Protein AF-A0A1J3IS06-F1 (afdb_monomer)

Structure (mmCIF, N/CA/C/O backbone):
data_AF-A0A1J3IS06-F1
#
_entry.id   AF-A0A1J3IS06-F1
#
loop_
_atom_site.group_PDB
_atom_site.id
_atom_site.type_symbol
_atom_site.label_atom_id
_atom_site.label_alt_id
_atom_site.label_comp_id
_atom_site.label_asym_id
_atom_site.label_entity_id
_atom_site.label_seq_id
_atom_site.pdbx_PDB_ins_code
_atom_site.Cartn_x
_atom_site.Cartn_y
_atom_site.Cartn_z
_atom_site.occupancy
_atom_site.B_iso_or_equiv
_atom_site.auth_seq_id
_atom_site.auth_comp_id
_atom_site.auth_asym_id
_atom_site.auth_atom_id
_atom_site.pdbx_PDB_model_num
ATOM 1 N N . LEU A 1 1 ? -66.188 -22.203 28.669 1.00 54.34 1 LEU A N 1
ATOM 2 C CA . LEU A 1 1 ? -64.804 -22.739 28.607 1.00 54.34 1 LEU A CA 1
ATOM 3 C C . LEU A 1 1 ? -63.721 -21.657 28.740 1.00 54.34 1 LEU A C 1
ATOM 5 O O . LEU A 1 1 ? -62.819 -21.848 29.543 1.00 54.34 1 LEU A O 1
ATOM 9 N N . TRP A 1 2 ? -63.830 -20.505 28.060 1.00 51.16 2 TRP A N 1
ATOM 10 C CA . TRP A 1 2 ? -62.836 -19.410 28.128 1.00 51.16 2 TRP A CA 1
ATOM 11 C C . TRP A 1 2 ? -62.663 -18.784 29.531 1.00 51.16 2 TRP A C 1
ATOM 13 O O . TRP A 1 2 ? -61.548 -18.600 30.007 1.00 51.16 2 TRP A O 1
ATOM 23 N N . HIS A 1 3 ? -63.763 -18.524 30.245 1.00 54.03 3 HIS A N 1
ATOM 24 C CA . HIS A 1 3 ? -63.716 -17.822 31.536 1.00 54.03 3 HIS A CA 1
ATOM 25 C C . HIS A 1 3 ? -63.331 -18.693 32.745 1.00 54.03 3 HIS A C 1
ATOM 27 O O . HIS A 1 3 ? -62.779 -18.173 33.706 1.00 54.03 3 HIS A O 1
ATOM 33 N N . GLN A 1 4 ? -63.598 -20.003 32.706 1.00 59.06 4 GLN A N 1
ATOM 34 C CA . GLN A 1 4 ? -63.402 -20.899 33.859 1.00 59.06 4 GLN A CA 1
ATOM 35 C C . GLN A 1 4 ? -62.020 -21.563 33.910 1.00 59.06 4 GLN A C 1
ATOM 37 O O . GLN A 1 4 ? -61.558 -21.876 34.999 1.00 59.06 4 GLN A O 1
ATOM 42 N N . HIS A 1 5 ? -61.345 -21.758 32.768 1.00 55.00 5 HIS A N 1
ATOM 43 C CA . HIS A 1 5 ? -60.064 -22.485 32.723 1.00 55.00 5 HIS A CA 1
ATOM 44 C C . HIS A 1 5 ? -58.857 -21.647 32.269 1.00 55.00 5 HIS A C 1
ATOM 46 O O . HIS A 1 5 ? -57.736 -21.927 32.689 1.00 55.00 5 HIS A O 1
ATOM 52 N N . LEU A 1 6 ? -59.046 -20.613 31.440 1.00 57.09 6 LEU A N 1
ATOM 53 C CA . LEU A 1 6 ? -57.939 -19.794 30.914 1.00 57.09 6 LEU A CA 1
ATOM 54 C C . LEU A 1 6 ? -57.624 -18.574 31.796 1.00 57.09 6 LEU A C 1
ATOM 56 O O . LEU A 1 6 ? -56.457 -18.279 32.045 1.00 57.09 6 LEU A O 1
ATOM 60 N N . SER A 1 7 ? -58.647 -17.900 32.327 1.00 63.62 7 SER A N 1
ATOM 61 C CA . SER A 1 7 ? -58.489 -16.692 33.158 1.00 63.62 7 SER A CA 1
ATOM 62 C C . SER A 1 7 ? -57.718 -16.904 34.482 1.00 63.62 7 SER A C 1
ATOM 64 O O . SER A 1 7 ? -56.801 -16.122 34.754 1.00 63.62 7 SER A O 1
ATOM 66 N N . PRO A 1 8 ? -5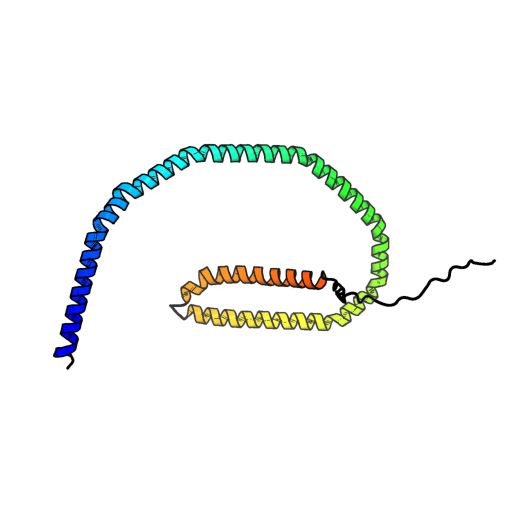7.978 -17.958 35.284 1.00 66.44 8 PRO A N 1
ATOM 67 C CA . PRO A 1 8 ? -57.296 -18.149 36.573 1.00 66.44 8 PRO A CA 1
ATOM 68 C C . PRO A 1 8 ? -55.817 -18.513 36.399 1.00 66.44 8 PRO A C 1
ATOM 70 O O . PRO A 1 8 ? -54.942 -18.090 37.158 1.00 66.44 8 PRO A O 1
ATOM 73 N N . THR A 1 9 ? -55.528 -19.290 35.359 1.00 67.94 9 THR A N 1
ATOM 74 C CA . THR A 1 9 ? -54.192 -19.790 35.029 1.00 67.94 9 THR A CA 1
ATOM 75 C C . THR A 1 9 ? -53.298 -18.650 34.530 1.00 67.94 9 THR A C 1
ATOM 77 O O . THR A 1 9 ? -52.139 -18.538 34.928 1.00 67.94 9 THR A O 1
ATOM 80 N N . LEU A 1 10 ? -53.852 -17.723 33.743 1.00 73.31 10 LEU A N 1
ATOM 81 C CA . LEU A 1 10 ? -53.147 -16.504 33.343 1.00 73.31 10 LEU A CA 1
ATOM 82 C C . LEU A 1 10 ? -52.880 -15.580 34.537 1.00 73.31 10 LEU A C 1
ATOM 84 O O . LEU A 1 10 ? -51.747 -15.147 34.717 1.00 73.31 10 LEU A O 1
ATOM 88 N N . HIS A 1 11 ? -53.864 -15.341 35.407 1.00 75.50 11 HIS A N 1
ATOM 89 C CA . HIS A 1 11 ? -53.669 -14.468 36.571 1.00 75.50 11 HIS A CA 1
ATOM 90 C C . HIS A 1 11 ? -52.614 -15.017 37.549 1.00 75.50 11 HIS A C 1
ATOM 92 O O . HIS A 1 11 ? -51.751 -14.283 38.028 1.00 75.50 11 HIS A O 1
ATOM 98 N N . THR A 1 12 ? -52.627 -16.327 37.806 1.00 79.12 12 THR A N 1
ATOM 99 C CA . THR A 1 12 ? -51.645 -16.977 38.693 1.00 79.12 12 THR A CA 1
ATOM 100 C C . THR A 1 12 ? -50.230 -16.984 38.113 1.00 79.12 12 THR A C 1
ATOM 102 O O . THR A 1 12 ? -49.264 -16.811 38.861 1.00 79.12 12 THR A O 1
ATOM 105 N N . THR A 1 13 ? -50.074 -17.143 36.794 1.00 80.56 13 THR A N 1
ATOM 106 C CA . THR A 1 13 ? -48.760 -17.007 36.138 1.00 80.56 13 THR A CA 1
ATOM 107 C C . THR A 1 13 ? -48.254 -15.566 36.170 1.00 80.56 13 THR A C 1
ATOM 109 O O . THR A 1 13 ? -47.096 -15.356 36.533 1.00 80.56 13 THR A O 1
ATOM 112 N N . LEU A 1 14 ? -49.115 -14.576 35.906 1.00 83.19 14 LEU A N 1
ATOM 113 C CA . LEU A 1 14 ? -48.759 -13.155 35.976 1.00 83.19 14 LEU A CA 1
ATOM 114 C C . LEU A 1 14 ? -48.314 -12.751 37.388 1.00 83.19 14 LEU A C 1
ATOM 116 O O . LEU A 1 14 ? -47.284 -12.101 37.555 1.00 83.19 14 LEU A O 1
ATOM 120 N N . GLN A 1 15 ? -49.044 -13.200 38.413 1.00 86.62 15 GLN A N 1
ATOM 121 C CA . GLN A 1 15 ? -48.717 -12.926 39.811 1.00 86.62 15 GLN A CA 1
ATOM 122 C C . GLN A 1 15 ? -47.372 -13.551 40.217 1.00 86.62 15 GLN A C 1
ATOM 124 O O . GLN A 1 15 ? -46.561 -12.895 40.869 1.00 86.62 15 GLN A O 1
ATOM 129 N N . LYS A 1 16 ? -47.087 -14.786 39.779 1.00 85.44 16 LYS A N 1
ATOM 130 C CA . LYS A 1 16 ? -45.787 -15.441 40.016 1.00 85.44 16 LYS A CA 1
ATOM 131 C C . LYS A 1 16 ? -44.635 -14.735 39.305 1.00 85.44 16 LYS A C 1
ATOM 133 O O . LYS A 1 16 ? -43.552 -14.621 39.875 1.00 85.44 16 LYS A O 1
ATOM 138 N N . VAL A 1 17 ? -44.850 -14.273 38.074 1.00 88.00 17 VAL A N 1
ATOM 139 C CA . VAL A 1 17 ? -43.849 -13.497 37.328 1.00 88.00 17 VAL A CA 1
ATOM 140 C C . VAL A 1 17 ? -43.573 -12.175 38.043 1.00 88.00 17 VAL A C 1
ATOM 142 O O . VAL A 1 17 ? -42.410 -11.864 38.284 1.00 88.00 17 VAL A O 1
ATOM 145 N N . SER A 1 18 ? -44.613 -11.459 38.476 1.00 84.62 18 SER A N 1
ATOM 146 C CA . SER A 1 18 ? -44.470 -10.211 39.237 1.00 84.62 18 SER A CA 1
ATOM 147 C C . SER A 1 18 ? -43.682 -10.415 40.533 1.00 84.62 18 SER A C 1
ATOM 149 O O . SER A 1 18 ? -42.743 -9.672 40.800 1.00 84.62 18 SER A O 1
ATOM 151 N N . GLN A 1 19 ? -43.991 -11.464 41.302 1.00 87.56 19 GLN A N 1
ATOM 152 C CA . GLN A 1 19 ? -43.258 -11.788 42.532 1.00 87.56 19 GLN A CA 1
ATOM 153 C C . GLN A 1 19 ? -41.783 -12.120 42.273 1.00 87.56 19 GLN A C 1
ATOM 155 O O . GLN A 1 19 ? -40.913 -11.727 43.051 1.00 87.56 19 GLN A O 1
ATOM 160 N N . LYS A 1 20 ? -41.477 -12.826 41.176 1.00 84.56 20 LYS A N 1
ATOM 161 C CA . LYS A 1 20 ? -40.088 -13.120 40.801 1.00 84.56 20 LYS A CA 1
ATOM 162 C C . LYS A 1 20 ? -39.328 -11.871 40.365 1.00 84.56 20 LYS A C 1
ATOM 164 O O . LYS A 1 20 ? -38.168 -11.731 40.736 1.00 84.56 20 LYS A O 1
ATOM 169 N N . ILE A 1 21 ? -39.962 -10.970 39.615 1.00 82.44 21 ILE A N 1
ATOM 170 C CA . ILE A 1 21 ? -39.359 -9.688 39.221 1.00 82.44 21 ILE A CA 1
ATOM 171 C C . ILE A 1 21 ? -39.051 -8.851 40.469 1.00 82.44 21 ILE A C 1
ATOM 173 O O . ILE A 1 21 ? -37.945 -8.335 40.598 1.00 82.44 21 ILE A O 1
ATOM 177 N N . GLU A 1 22 ? -39.975 -8.794 41.428 1.00 86.88 22 GLU A N 1
ATOM 178 C CA . GLU A 1 22 ? -39.800 -8.044 42.675 1.00 86.88 22 GLU A CA 1
ATOM 179 C C . GLU A 1 22 ? -38.685 -8.637 43.562 1.00 86.88 22 GLU A C 1
ATOM 181 O O . GLU A 1 22 ? -37.859 -7.904 44.108 1.00 86.88 22 GLU A O 1
ATOM 186 N N . GLN A 1 23 ? -38.583 -9.972 43.637 1.00 85.50 23 GLN A N 1
ATOM 187 C CA . GLN A 1 23 ? -37.460 -10.658 44.292 1.00 85.50 23 GLN A CA 1
ATOM 188 C C . GLN A 1 23 ? -36.119 -10.345 43.627 1.00 85.50 23 GLN A C 1
ATOM 190 O O . GLN A 1 23 ? -35.149 -10.052 44.326 1.00 85.50 23 GLN A O 1
ATOM 195 N N . VAL A 1 24 ? -36.058 -10.396 42.294 1.00 88.19 24 VAL A N 1
ATOM 196 C CA . VAL A 1 24 ? -34.839 -10.084 41.537 1.00 88.19 24 VAL A CA 1
ATOM 197 C C . VAL A 1 24 ? -34.437 -8.629 41.758 1.00 88.19 24 VAL A C 1
ATOM 199 O O . VAL A 1 24 ? -33.267 -8.368 42.015 1.00 88.19 24 VAL A O 1
ATOM 202 N N . GLN A 1 25 ? -35.394 -7.702 41.759 1.00 82.06 25 GLN A N 1
ATOM 203 C CA . GLN A 1 25 ? -35.148 -6.280 41.991 1.00 82.06 25 GLN A CA 1
ATOM 204 C C . GLN A 1 25 ? -34.654 -5.997 43.418 1.00 82.06 25 GLN A C 1
ATOM 206 O O . GLN A 1 25 ? -33.714 -5.222 43.609 1.00 82.06 25 GLN A O 1
ATOM 211 N N . LYS A 1 26 ? -35.227 -6.668 44.426 1.00 87.69 26 LYS A N 1
ATOM 212 C CA . LYS A 1 26 ? -34.784 -6.563 45.826 1.00 87.69 26 LYS A CA 1
ATOM 213 C C . LYS A 1 26 ? -33.397 -7.174 46.042 1.00 87.69 26 LYS A C 1
ATOM 215 O O . LYS A 1 26 ? -32.626 -6.655 46.844 1.00 87.69 26 LYS A O 1
ATOM 220 N N . TRP A 1 27 ? -33.066 -8.243 45.316 1.00 85.25 27 TRP A N 1
ATOM 221 C CA . TRP A 1 27 ? -31.736 -8.854 45.340 1.00 85.25 27 TRP A CA 1
ATOM 222 C C . TRP A 1 27 ? -30.696 -8.004 44.594 1.00 85.25 27 TRP A C 1
ATOM 224 O O . TRP A 1 27 ? -29.575 -7.854 45.070 1.00 85.25 27 TRP A O 1
ATOM 234 N N . SER A 1 28 ? -31.058 -7.389 43.463 1.00 86.62 28 SER A N 1
ATOM 235 C CA . SER A 1 28 ? -30.134 -6.586 42.653 1.00 86.62 28 SER A CA 1
ATOM 236 C C . SER A 1 28 ? -29.899 -5.176 43.194 1.00 86.62 28 SER A C 1
ATOM 238 O O . SER A 1 28 ? -28.838 -4.615 42.938 1.00 86.62 28 SER A O 1
ATOM 240 N N . GLY A 1 29 ? -30.855 -4.591 43.923 1.00 89.19 29 GLY A N 1
ATOM 241 C CA . GLY A 1 29 ? -30.770 -3.221 44.453 1.00 89.19 29 GLY A CA 1
ATOM 242 C C . GLY A 1 29 ? -29.460 -2.917 45.200 1.00 89.19 29 GLY A C 1
ATOM 243 O O . GLY A 1 29 ? -28.734 -2.021 44.772 1.00 89.19 29 GLY A O 1
ATOM 244 N N . PRO A 1 30 ? -29.083 -3.704 46.228 1.00 89.00 30 PRO A N 1
ATOM 245 C CA . PRO A 1 30 ? -27.836 -3.504 46.972 1.00 89.00 30 PRO A CA 1
ATOM 246 C C . PRO A 1 30 ? -26.584 -3.654 46.100 1.00 89.00 30 PRO A C 1
ATOM 248 O O . PRO A 1 30 ? -25.588 -2.955 46.295 1.00 89.00 30 PRO A O 1
ATOM 251 N N . HIS A 1 31 ? -26.624 -4.555 45.114 1.00 83.62 31 HIS A N 1
ATOM 252 C CA . HIS A 1 31 ? -25.516 -4.765 44.186 1.00 83.62 31 HIS A CA 1
ATOM 253 C C . HIS A 1 31 ? -25.356 -3.591 43.223 1.00 83.62 31 HIS A C 1
ATOM 255 O O . HIS A 1 31 ? -24.231 -3.141 43.029 1.00 83.62 31 HIS A O 1
ATOM 261 N N . ILE A 1 32 ? -26.454 -3.055 42.684 1.00 86.38 32 ILE A N 1
ATOM 262 C CA . ILE A 1 32 ? -26.462 -1.869 41.816 1.00 86.38 32 ILE A CA 1
ATOM 263 C C . ILE A 1 32 ? -26.002 -0.634 42.596 1.00 86.38 32 ILE A C 1
ATOM 265 O O . ILE A 1 32 ? -25.185 0.138 42.097 1.00 86.38 32 ILE A O 1
ATOM 269 N N . GLU A 1 33 ? -26.467 -0.467 43.834 1.00 89.38 33 GLU A N 1
ATOM 270 C CA . GLU A 1 33 ? -26.060 0.641 44.698 1.00 89.38 33 GLU A CA 1
ATOM 271 C C . GLU A 1 33 ? -24.569 0.563 45.046 1.00 89.38 33 GLU A C 1
ATOM 273 O O . GLU A 1 33 ? -23.861 1.564 44.945 1.00 89.38 33 GLU A O 1
ATOM 278 N N . THR A 1 34 ? -24.047 -0.630 45.348 1.00 87.12 34 THR A N 1
ATOM 279 C CA . THR A 1 34 ? -22.607 -0.844 45.588 1.00 87.12 34 THR A CA 1
ATOM 280 C C . THR A 1 34 ? -21.781 -0.600 44.321 1.00 87.12 34 THR A C 1
ATOM 282 O O . THR A 1 34 ? -20.688 -0.032 44.387 1.00 87.12 34 THR A O 1
ATOM 285 N N . LEU A 1 35 ? -22.292 -1.004 43.154 1.00 87.25 35 LEU A N 1
ATOM 286 C CA . LEU A 1 35 ? -21.649 -0.758 41.862 1.00 87.25 35 LEU A CA 1
ATOM 287 C C . LEU A 1 35 ? -21.529 0.749 41.610 1.00 87.25 35 LEU A C 1
ATOM 289 O O . LEU A 1 35 ? -20.426 1.244 41.380 1.00 87.25 35 LEU A O 1
ATOM 293 N N . ASN A 1 36 ? -22.639 1.477 41.749 1.00 85.12 36 ASN A N 1
ATOM 294 C CA . ASN A 1 36 ? -22.709 2.911 41.483 1.00 85.12 36 ASN A CA 1
ATOM 295 C C . ASN A 1 36 ? -21.945 3.761 42.503 1.00 85.12 36 ASN A C 1
ATOM 297 O O . ASN A 1 36 ? -21.290 4.725 42.116 1.00 85.12 36 ASN A O 1
ATOM 301 N N . SER A 1 37 ? -22.015 3.420 43.790 1.00 90.44 37 SER A N 1
ATOM 302 C CA . SER A 1 37 ? -21.429 4.237 44.862 1.00 90.44 37 SER A CA 1
ATOM 303 C C . SER A 1 37 ? -19.957 3.937 45.141 1.00 90.44 37 SER A C 1
ATOM 305 O O . SER A 1 37 ? -19.229 4.837 45.551 1.00 90.44 37 SER A O 1
ATOM 307 N N . LYS A 1 38 ? -19.496 2.694 44.932 1.00 88.75 38 LYS A N 1
ATOM 308 C CA . LYS A 1 38 ? -18.155 2.261 45.360 1.00 88.75 38 LYS A CA 1
ATOM 309 C C . LYS A 1 38 ? -17.262 1.846 44.199 1.00 88.75 38 LYS A C 1
ATOM 311 O O . LYS A 1 38 ? -16.135 2.324 44.094 1.00 88.75 38 LYS A O 1
ATOM 316 N N . TRP A 1 39 ? -17.755 0.984 43.311 1.00 84.44 39 TRP A N 1
ATOM 317 C CA . TRP A 1 39 ? -16.927 0.434 42.234 1.00 84.44 39 TRP A CA 1
ATOM 318 C C . TRP A 1 39 ? -16.718 1.418 41.085 1.00 84.44 39 TRP A C 1
ATOM 3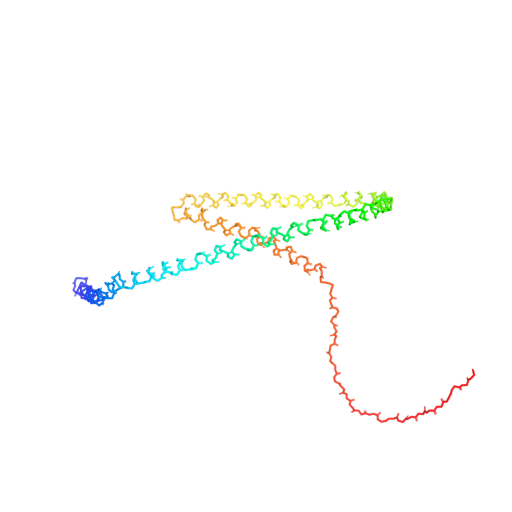20 O O . TRP A 1 39 ? -15.575 1.625 40.684 1.00 84.44 39 TRP A O 1
ATOM 330 N N . ILE A 1 40 ? -17.777 2.067 40.588 1.00 86.50 40 ILE A N 1
ATOM 331 C CA . ILE A 1 40 ? -17.666 3.045 39.492 1.00 86.50 40 ILE A CA 1
ATOM 332 C C . ILE A 1 40 ? -16.715 4.198 39.861 1.00 86.50 40 ILE A C 1
ATOM 334 O O . ILE A 1 40 ? -15.815 4.484 39.066 1.00 86.50 40 ILE A O 1
ATOM 338 N N . PRO A 1 41 ? -16.823 4.832 41.048 1.00 92.31 41 PRO A N 1
ATOM 339 C CA . PRO A 1 41 ? -15.903 5.900 41.430 1.00 92.31 41 PRO A CA 1
ATOM 340 C C . PRO A 1 41 ? -14.468 5.406 41.614 1.00 92.31 41 PRO A C 1
ATOM 342 O O . PRO A 1 41 ? -13.545 6.074 41.163 1.00 92.31 41 PRO A O 1
ATOM 345 N N . SER A 1 42 ? -14.268 4.221 42.202 1.00 89.94 42 SER A N 1
ATOM 346 C CA . SER A 1 42 ? -12.928 3.653 42.404 1.00 89.94 42 SER A CA 1
ATOM 347 C C . SER A 1 42 ? -12.227 3.318 41.084 1.00 89.94 42 SER A C 1
ATOM 349 O O . SER A 1 42 ? -11.048 3.624 40.925 1.00 89.94 42 SER A O 1
ATOM 351 N N . ILE A 1 43 ? -12.950 2.749 40.114 1.00 89.44 43 ILE A N 1
ATOM 352 C CA . ILE A 1 43 ? -12.411 2.482 38.773 1.00 89.44 43 ILE A CA 1
ATOM 353 C C . ILE A 1 43 ? -12.077 3.799 38.071 1.00 89.44 43 ILE A C 1
ATOM 355 O O . ILE A 1 43 ? -11.016 3.910 37.461 1.00 89.44 43 ILE A O 1
ATOM 359 N N . LYS A 1 44 ? -12.952 4.807 38.178 1.00 91.19 44 LYS A N 1
ATOM 360 C CA . LYS A 1 44 ? -12.710 6.134 37.601 1.00 91.19 44 LYS A CA 1
ATOM 361 C C . LYS A 1 44 ? -11.444 6.769 38.180 1.00 91.19 44 LYS A C 1
ATOM 363 O O . LYS A 1 44 ? -10.624 7.263 37.414 1.00 91.19 44 LYS A O 1
ATOM 368 N N . ASP A 1 45 ? -11.278 6.723 39.496 1.00 92.88 45 ASP A N 1
ATOM 369 C CA . ASP A 1 45 ? -10.124 7.297 40.189 1.00 92.88 45 ASP A CA 1
ATOM 370 C C . ASP A 1 45 ? -8.815 6.570 39.836 1.00 92.88 45 ASP A C 1
ATOM 372 O O . ASP A 1 45 ? -7.807 7.200 39.506 1.00 92.88 45 ASP A O 1
ATOM 376 N N . ALA A 1 46 ? -8.849 5.234 39.771 1.00 90.19 46 ALA A N 1
ATOM 377 C CA . ALA A 1 46 ? -7.721 4.430 39.303 1.00 90.19 46 ALA A CA 1
ATOM 378 C C . ALA A 1 46 ? -7.354 4.742 37.841 1.00 90.19 46 ALA A C 1
ATOM 380 O O . ALA A 1 46 ? -6.173 4.871 37.517 1.00 90.19 46 ALA A O 1
ATOM 381 N N . CYS A 1 47 ? -8.349 4.911 36.963 1.00 84.25 47 CYS A N 1
ATOM 382 C CA . CYS A 1 47 ? -8.126 5.308 35.572 1.00 84.25 47 CYS A CA 1
ATOM 383 C C . CYS A 1 47 ? -7.488 6.696 35.474 1.00 84.25 47 CYS A C 1
ATOM 385 O O . CYS A 1 47 ? -6.495 6.845 34.771 1.00 84.25 47 CYS A O 1
ATOM 387 N N . VAL A 1 48 ? -8.012 7.692 36.195 1.00 93.75 48 VAL A N 1
ATOM 388 C CA . VAL A 1 48 ? -7.458 9.058 36.202 1.00 93.75 48 VAL A CA 1
ATOM 389 C C . VAL A 1 48 ? -6.022 9.059 36.727 1.00 93.75 48 VAL A C 1
ATOM 391 O O . VAL A 1 48 ? -5.147 9.670 36.117 1.00 93.75 48 VAL A O 1
ATOM 394 N N . THR A 1 49 ? -5.751 8.320 37.803 1.00 91.81 49 THR A N 1
ATOM 395 C CA . THR A 1 49 ? -4.402 8.191 38.374 1.00 91.81 49 THR A CA 1
ATOM 396 C C . THR A 1 49 ? -3.428 7.555 37.380 1.00 91.81 49 THR A C 1
ATOM 398 O O . THR A 1 49 ? -2.303 8.033 37.214 1.00 91.81 49 THR A O 1
ATOM 401 N N . LEU A 1 50 ? -3.860 6.501 36.677 1.00 90.50 50 LEU A N 1
ATOM 402 C CA . LEU A 1 50 ? -3.067 5.881 35.617 1.00 90.50 50 LEU A CA 1
ATOM 403 C C . LEU A 1 50 ? -2.801 6.862 34.476 1.00 90.50 50 LEU A C 1
ATOM 40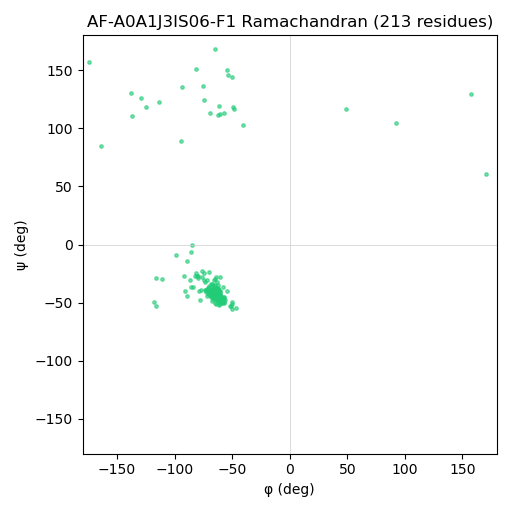5 O O . LEU A 1 50 ? -1.654 6.970 34.047 1.00 90.50 50 LEU A O 1
ATOM 409 N N . THR A 1 51 ? -3.813 7.605 34.022 1.00 88.12 51 THR A N 1
ATOM 410 C CA . THR A 1 51 ? -3.650 8.627 32.981 1.00 88.12 51 THR A CA 1
ATOM 411 C C . THR A 1 51 ? -2.610 9.667 33.391 1.00 88.12 51 THR A C 1
ATOM 413 O O . THR A 1 51 ? -1.653 9.858 32.650 1.00 88.12 51 THR A O 1
ATOM 416 N N . ILE A 1 52 ? -2.699 10.239 34.597 1.00 93.31 52 ILE A N 1
ATOM 417 C CA . ILE A 1 52 ? -1.740 11.244 35.097 1.00 93.31 52 ILE A CA 1
ATOM 418 C C . ILE A 1 52 ? -0.299 10.705 35.123 1.00 93.31 52 ILE A C 1
ATOM 420 O O . ILE A 1 52 ? 0.648 11.439 34.847 1.00 93.31 52 ILE A O 1
ATOM 424 N N . TYR A 1 53 ? -0.111 9.424 35.444 1.00 89.12 53 TYR A N 1
ATOM 425 C CA . TYR A 1 53 ? 1.218 8.812 35.497 1.00 89.12 53 TYR A CA 1
ATOM 426 C C . TYR A 1 53 ? 1.779 8.438 34.115 1.00 89.12 53 TYR A C 1
ATOM 428 O O . TYR A 1 53 ? 2.982 8.573 33.866 1.00 89.12 53 TYR A O 1
ATOM 436 N N . LEU A 1 54 ? 0.930 7.917 33.227 1.00 91.75 54 LEU A N 1
ATOM 437 C CA . LEU A 1 54 ? 1.331 7.403 31.915 1.00 91.75 54 LEU A CA 1
ATOM 438 C C . LEU A 1 54 ? 1.436 8.502 30.860 1.00 91.75 54 LEU A C 1
ATOM 440 O O . LEU A 1 54 ? 2.344 8.442 30.032 1.00 91.75 54 LEU A O 1
ATOM 444 N N . GLU A 1 55 ? 0.556 9.498 30.895 1.00 91.81 55 GLU A N 1
ATOM 445 C CA . GLU A 1 55 ? 0.508 10.595 29.927 1.00 91.81 55 GLU A CA 1
ATOM 446 C C . GLU A 1 55 ? 1.862 11.296 29.725 1.00 91.81 55 GLU A C 1
ATOM 448 O O . GLU A 1 55 ? 2.341 11.299 28.587 1.00 91.81 55 GLU A O 1
ATOM 453 N N . PRO A 1 56 ? 2.570 11.772 30.770 1.00 92.56 56 PRO A N 1
ATOM 454 C CA . PRO A 1 56 ? 3.859 12.434 30.577 1.00 92.56 56 PRO A CA 1
ATOM 455 C C . PRO A 1 56 ? 4.939 11.485 30.038 1.00 92.56 56 PRO A C 1
ATOM 457 O O . PRO A 1 56 ? 5.822 11.907 29.294 1.00 92.56 56 PRO A O 1
ATOM 460 N N . LYS A 1 57 ? 4.882 10.185 30.364 1.00 91.00 57 LYS A N 1
ATOM 461 C CA . LYS A 1 57 ? 5.851 9.194 29.862 1.00 91.00 57 LYS A CA 1
ATOM 462 C C . LYS A 1 57 ? 5.635 8.883 28.389 1.00 91.00 57 LYS A C 1
ATOM 464 O O . LYS A 1 57 ? 6.606 8.743 27.649 1.00 91.00 57 LYS A O 1
ATOM 469 N N . VAL A 1 58 ? 4.377 8.764 27.972 1.00 93.06 58 VAL A N 1
ATOM 470 C CA . VAL A 1 58 ? 4.020 8.535 26.570 1.00 93.06 58 VAL A CA 1
ATOM 471 C C . VAL A 1 58 ? 4.357 9.769 25.741 1.00 93.06 58 VAL A C 1
ATOM 473 O O . VAL A 1 58 ? 4.953 9.614 24.678 1.00 93.06 58 VAL A O 1
ATOM 476 N N . GLN A 1 59 ? 4.057 10.973 26.239 1.00 93.25 59 GLN A N 1
ATOM 477 C CA . GLN A 1 59 ? 4.448 12.226 25.585 1.00 93.25 59 GLN A CA 1
ATOM 478 C C . GLN A 1 59 ? 5.972 12.316 25.438 1.00 93.25 59 GLN A C 1
ATOM 480 O O . GLN A 1 59 ? 6.458 12.439 24.320 1.00 93.25 59 GLN A O 1
ATOM 485 N N . TYR A 1 60 ? 6.733 12.095 26.515 1.00 93.31 60 TYR A N 1
ATOM 486 C CA . TYR A 1 60 ? 8.200 12.092 26.466 1.00 93.31 60 TYR A CA 1
ATOM 487 C C . TYR A 1 60 ? 8.775 11.074 25.467 1.00 93.31 60 TYR A C 1
ATOM 489 O O . TYR A 1 60 ? 9.667 11.402 24.684 1.00 93.31 60 TYR A O 1
ATOM 497 N N . LEU A 1 61 ? 8.275 9.831 25.471 1.00 92.62 61 LEU A N 1
ATOM 498 C CA . LEU A 1 61 ? 8.707 8.805 24.516 1.00 92.62 61 LEU A CA 1
ATOM 499 C C . LEU A 1 61 ? 8.362 9.190 23.075 1.00 92.62 61 LEU A C 1
ATOM 501 O O . LEU A 1 61 ? 9.170 8.968 22.175 1.00 92.62 61 LEU A O 1
ATOM 505 N N . THR A 1 62 ? 7.183 9.777 22.866 1.00 91.19 62 THR A N 1
ATOM 506 C CA . THR A 1 62 ? 6.738 10.250 21.552 1.00 91.19 62 THR A CA 1
ATOM 507 C C . THR A 1 62 ? 7.652 11.367 21.062 1.00 91.19 62 THR A C 1
ATOM 509 O O . THR A 1 62 ? 8.225 11.237 19.981 1.00 91.19 62 THR A O 1
ATOM 512 N N . ASP A 1 63 ? 7.898 12.388 21.880 1.00 95.06 63 ASP A N 1
ATOM 513 C CA . ASP A 1 63 ? 8.769 13.515 21.540 1.00 95.06 63 ASP A CA 1
ATOM 514 C C . ASP A 1 63 ? 10.196 13.050 21.236 1.00 95.06 63 ASP A C 1
ATOM 516 O O . ASP A 1 63 ? 10.763 13.401 20.198 1.00 95.06 63 ASP A O 1
ATOM 520 N N . LYS A 1 64 ? 10.760 12.172 22.079 1.00 93.06 64 LYS A N 1
ATOM 521 C CA . LYS A 1 64 ? 12.107 11.633 21.855 1.00 93.06 64 LYS A CA 1
ATOM 522 C C . LYS A 1 64 ? 12.178 10.771 20.595 1.00 93.06 64 LYS A C 1
ATOM 524 O O . LYS A 1 64 ? 13.179 10.812 19.882 1.00 93.06 64 LYS A O 1
ATOM 529 N N . SER A 1 65 ? 11.124 10.012 20.294 1.00 87.38 65 SER A N 1
ATOM 530 C CA . SER A 1 65 ? 11.055 9.228 19.058 1.00 87.38 65 SER A CA 1
ATOM 531 C C . SER A 1 65 ? 10.993 10.117 17.813 1.00 87.38 65 SER A C 1
ATOM 533 O O . SER A 1 65 ? 11.664 9.816 16.827 1.00 87.38 65 SER A O 1
ATOM 535 N N . ILE A 1 66 ? 10.259 11.234 17.874 1.00 95.12 66 ILE A N 1
ATOM 536 C CA . ILE A 1 66 ? 10.168 12.214 16.787 1.00 95.12 66 ILE A CA 1
ATOM 537 C C . ILE A 1 66 ? 11.525 12.888 16.570 1.00 95.12 66 ILE A C 1
ATOM 539 O O . ILE A 1 66 ? 11.966 12.985 15.427 1.00 95.12 66 ILE A O 1
ATOM 543 N N . GLU A 1 67 ? 12.211 13.294 17.641 1.00 95.38 67 GLU A N 1
ATOM 544 C CA . GLU A 1 67 ? 13.550 13.898 17.577 1.00 95.38 67 GLU A CA 1
ATOM 545 C C . GLU A 1 67 ? 14.568 12.943 16.935 1.00 95.38 67 GLU A C 1
ATOM 547 O O . GLU A 1 67 ? 15.251 13.303 15.977 1.00 95.38 67 GLU A O 1
ATOM 552 N N . VAL A 1 68 ? 14.630 11.691 17.401 1.00 94.69 68 VAL A N 1
ATOM 553 C CA . VAL A 1 68 ? 15.541 10.683 16.835 1.00 94.69 68 VAL A CA 1
ATOM 554 C C . VAL A 1 68 ? 15.204 10.403 15.370 1.00 94.69 68 VAL A C 1
ATOM 556 O O . VAL A 1 68 ? 16.109 10.280 14.544 1.00 94.69 68 VAL A O 1
ATOM 559 N N . LEU A 1 69 ? 13.918 10.331 15.019 1.00 91.75 69 LEU A N 1
ATOM 560 C CA . LEU A 1 69 ? 13.489 10.123 13.639 1.00 91.75 69 LEU A CA 1
ATOM 561 C C . LEU A 1 69 ? 13.829 11.324 12.746 1.00 91.75 69 LEU A C 1
ATOM 563 O O . LEU A 1 69 ? 14.240 11.117 11.603 1.00 91.75 69 LEU A O 1
ATOM 567 N N . SER A 1 70 ? 13.713 12.561 13.243 1.00 93.56 70 SER A N 1
ATOM 568 C CA . SER A 1 70 ? 14.092 13.754 12.479 1.00 93.56 70 SER A CA 1
ATOM 569 C C . SER A 1 70 ? 15.603 13.823 12.275 1.00 93.56 70 SER A C 1
ATOM 571 O O . SER A 1 70 ? 16.040 14.028 11.144 1.00 93.56 70 SER A O 1
ATOM 573 N N . MET A 1 71 ? 16.394 13.563 13.321 1.00 94.00 71 MET A N 1
ATOM 574 C CA . MET A 1 71 ? 17.857 13.493 13.241 1.00 94.00 71 MET A CA 1
ATOM 575 C C . MET A 1 71 ? 18.316 12.394 12.283 1.00 94.00 71 MET A C 1
ATOM 577 O O . MET A 1 71 ? 19.172 12.617 11.432 1.00 94.00 71 MET A O 1
ATOM 581 N N . SER A 1 72 ? 17.708 11.211 12.378 1.00 89.75 72 SER A N 1
ATOM 582 C CA . SER A 1 72 ? 17.955 10.100 11.461 1.00 89.75 72 SER A CA 1
ATOM 583 C C . SER A 1 72 ? 17.635 10.508 10.024 1.00 89.75 72 SER A C 1
ATOM 585 O O . SER A 1 72 ? 18.454 10.317 9.128 1.00 89.75 72 SER A O 1
ATOM 587 N N . LYS A 1 73 ? 16.463 11.107 9.785 1.00 92.06 73 LYS A N 1
ATOM 588 C CA . LYS A 1 73 ? 16.081 11.600 8.458 1.00 92.06 73 LYS A CA 1
ATOM 589 C C . LYS A 1 73 ? 17.114 12.593 7.924 1.00 92.06 73 LYS A C 1
ATOM 591 O O . LYS A 1 73 ? 17.526 12.451 6.777 1.00 92.06 73 LYS A O 1
ATOM 596 N N . GLU A 1 74 ? 17.536 13.567 8.722 1.00 93.56 74 GLU A N 1
ATOM 597 C CA . GLU A 1 74 ? 18.521 14.574 8.317 1.00 93.56 74 GLU A CA 1
ATOM 598 C C . GLU A 1 74 ? 19.883 13.944 7.995 1.00 93.56 74 GLU A C 1
ATOM 600 O O . GLU A 1 74 ? 20.443 14.221 6.937 1.00 93.56 74 GLU A O 1
ATOM 605 N N . ALA A 1 75 ? 20.353 13.004 8.821 1.00 92.12 75 ALA A N 1
ATOM 606 C CA . ALA A 1 75 ? 21.599 12.274 8.590 1.00 92.12 75 ALA A CA 1
ATOM 607 C C . ALA A 1 75 ? 21.555 11.398 7.325 1.00 92.12 75 ALA A C 1
ATOM 609 O O . ALA A 1 75 ? 22.531 11.329 6.580 1.00 92.12 75 ALA A O 1
ATOM 610 N N . PHE A 1 76 ? 20.424 10.742 7.044 1.00 90.31 76 PHE A N 1
ATOM 611 C CA . PHE A 1 76 ? 20.281 9.888 5.860 1.00 90.31 76 PHE A CA 1
ATOM 612 C C . PHE A 1 76 ? 19.970 10.661 4.577 1.00 90.31 76 PHE A C 1
ATOM 614 O O . PHE A 1 76 ? 20.279 10.162 3.496 1.00 90.31 76 PHE A O 1
ATOM 621 N N . THR A 1 77 ? 19.383 11.859 4.660 1.00 91.62 77 THR A N 1
ATOM 622 C CA . THR A 1 77 ? 18.994 12.665 3.489 1.00 91.62 77 THR A CA 1
ATOM 623 C C . THR A 1 77 ? 20.128 12.841 2.467 1.00 91.62 77 THR A C 1
ATOM 625 O O . THR A 1 77 ? 19.902 12.487 1.308 1.00 91.62 77 THR A O 1
ATOM 628 N N . PRO A 1 78 ? 21.345 13.305 2.826 1.00 92.19 78 PRO A N 1
ATOM 629 C CA . PRO A 1 78 ? 22.414 13.482 1.841 1.00 92.19 78 PRO A CA 1
ATOM 630 C C . PRO A 1 78 ? 22.848 12.156 1.203 1.00 92.19 78 PRO A C 1
ATOM 632 O O . PRO A 1 78 ? 23.086 12.103 -0.001 1.00 92.19 78 PRO A O 1
ATOM 635 N N . HIS A 1 79 ? 22.888 11.067 1.974 1.00 90.56 79 HIS A N 1
ATOM 636 C CA . HIS A 1 79 ? 23.282 9.748 1.472 1.00 90.56 79 HIS A CA 1
ATOM 637 C C . HIS A 1 79 ? 22.232 9.126 0.551 1.00 90.56 79 HIS A C 1
ATOM 639 O O . HIS A 1 79 ? 22.585 8.497 -0.445 1.00 90.56 79 HIS A O 1
ATOM 645 N N . LEU A 1 80 ? 20.946 9.318 0.854 1.00 90.81 80 LEU A N 1
ATOM 646 C CA . LEU A 1 80 ? 19.855 8.888 -0.015 1.00 90.81 80 LEU A CA 1
ATOM 647 C C . LEU A 1 80 ? 19.860 9.684 -1.318 1.00 90.81 80 LEU A C 1
ATOM 649 O O . LEU A 1 80 ? 19.802 9.067 -2.376 1.00 90.81 80 LEU A O 1
ATOM 653 N N . ILE A 1 81 ? 19.985 11.016 -1.257 1.00 91.81 81 ILE A N 1
ATOM 654 C CA . ILE A 1 81 ? 20.076 11.865 -2.456 1.00 91.81 81 ILE A CA 1
ATOM 655 C C . ILE A 1 81 ? 21.265 11.430 -3.315 1.00 91.81 81 ILE A C 1
ATOM 657 O O . ILE A 1 81 ? 21.083 11.152 -4.493 1.00 91.81 81 ILE A O 1
ATOM 661 N N . GLN A 1 82 ? 22.452 11.275 -2.724 1.00 92.88 82 GLN A N 1
ATOM 662 C CA . GLN A 1 82 ? 23.639 10.828 -3.452 1.00 92.88 82 GLN A CA 1
ATOM 663 C C . GLN A 1 82 ? 23.455 9.427 -4.059 1.00 92.88 82 GLN A C 1
ATOM 665 O O . GLN A 1 82 ? 23.818 9.196 -5.211 1.00 92.88 82 GLN A O 1
ATOM 670 N N . GLY A 1 83 ? 22.885 8.484 -3.305 1.00 91.00 83 GLY A N 1
ATOM 671 C CA . GLY A 1 83 ? 22.599 7.138 -3.799 1.00 91.00 83 GLY A CA 1
ATOM 672 C C . GLY A 1 83 ? 21.600 7.139 -4.960 1.00 91.00 83 GLY A C 1
ATOM 673 O O . GLY A 1 83 ? 21.794 6.411 -5.940 1.00 91.00 83 GLY A O 1
ATOM 674 N N . PHE A 1 84 ? 20.563 7.978 -4.883 1.00 92.00 84 PHE A N 1
ATOM 675 C CA . PHE A 1 84 ? 19.603 8.171 -5.967 1.00 92.00 84 PHE A CA 1
ATOM 676 C C . PHE A 1 84 ? 20.247 8.830 -7.184 1.00 92.00 84 PHE A C 1
ATOM 678 O O . PHE A 1 84 ? 20.049 8.319 -8.280 1.00 92.00 84 PHE A O 1
ATOM 685 N N . ASP A 1 85 ? 21.058 9.873 -7.017 1.00 93.12 85 ASP A N 1
ATOM 686 C CA . ASP A 1 85 ? 21.751 10.547 -8.123 1.00 93.12 85 ASP A CA 1
ATOM 687 C C . ASP A 1 85 ? 22.663 9.587 -8.886 1.00 93.12 85 ASP A C 1
ATOM 689 O O . ASP A 1 85 ? 22.590 9.499 -10.112 1.00 93.12 85 ASP A O 1
ATOM 693 N N . VAL A 1 86 ? 23.466 8.796 -8.170 1.00 93.94 86 VAL A N 1
ATOM 694 C CA . VAL A 1 86 ? 24.321 7.774 -8.790 1.00 93.94 86 VAL A CA 1
ATOM 695 C C . VAL A 1 86 ? 23.472 6.746 -9.541 1.00 93.94 86 VAL A C 1
ATOM 697 O O . VAL A 1 86 ? 23.785 6.388 -10.676 1.00 93.94 86 VAL A O 1
ATOM 700 N N . SER A 1 87 ? 22.371 6.290 -8.943 1.00 89.31 87 SER A N 1
ATOM 701 C CA . SER A 1 87 ? 21.469 5.321 -9.576 1.00 89.31 87 SER A CA 1
ATOM 702 C C . SER A 1 87 ? 20.796 5.891 -10.829 1.00 89.31 87 SER A C 1
ATOM 704 O O . SER A 1 87 ? 20.743 5.217 -11.858 1.00 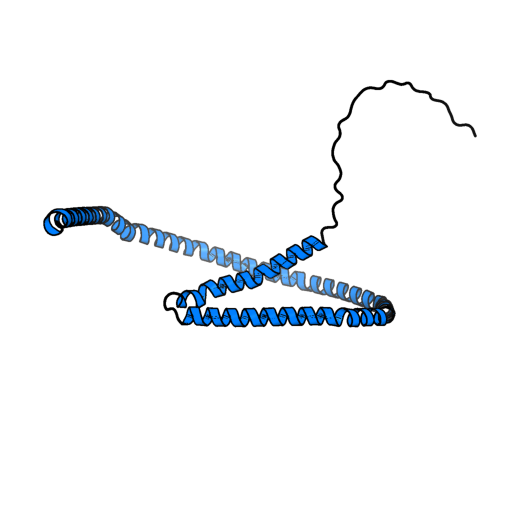89.31 87 SER A O 1
ATOM 706 N N . CYS A 1 88 ? 20.317 7.134 -10.764 1.00 91.56 88 CYS A N 1
ATOM 707 C CA . CYS A 1 88 ? 19.725 7.862 -11.882 1.00 91.56 88 CYS A CA 1
ATOM 708 C C . CYS A 1 88 ? 20.735 8.043 -13.013 1.00 91.56 88 CYS A C 1
ATOM 710 O O . CYS A 1 88 ? 20.402 7.749 -14.159 1.00 91.56 88 CYS A O 1
ATOM 712 N N . TYR A 1 89 ? 21.975 8.421 -12.694 1.00 94.38 89 TYR A N 1
ATOM 713 C CA . TYR A 1 89 ? 23.061 8.519 -13.665 1.00 94.38 89 TYR A CA 1
ATOM 714 C C . TYR A 1 89 ? 23.301 7.185 -14.386 1.00 94.38 89 TYR A C 1
ATOM 716 O O . TYR A 1 89 ? 23.306 7.133 -15.616 1.00 94.38 89 TYR A O 1
ATOM 724 N N . TYR A 1 90 ? 23.427 6.075 -13.651 1.00 92.00 90 TYR A N 1
ATOM 725 C CA . TYR A 1 90 ? 23.608 4.760 -14.275 1.00 92.00 90 TYR A CA 1
ATOM 726 C C . TYR A 1 90 ? 22.401 4.333 -15.116 1.00 92.00 90 TYR A C 1
ATOM 728 O O 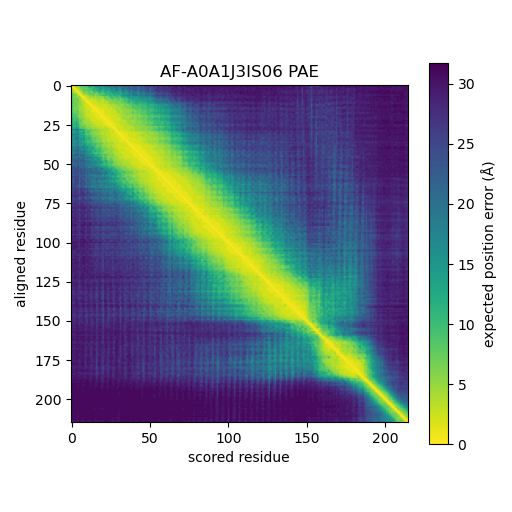. TYR A 1 90 ? 22.581 3.775 -16.200 1.00 92.00 90 TYR A O 1
ATOM 736 N N . LEU A 1 91 ? 21.175 4.601 -14.659 1.00 92.94 91 LEU A N 1
ATOM 737 C CA . LEU A 1 91 ? 19.967 4.338 -15.444 1.00 92.94 91 LEU A CA 1
ATOM 738 C C . LEU A 1 91 ? 19.930 5.170 -16.725 1.00 92.94 91 LEU A C 1
ATOM 740 O O . LEU A 1 91 ? 19.528 4.651 -17.766 1.00 92.94 91 LEU A O 1
ATOM 744 N N . GLU A 1 92 ? 20.359 6.427 -16.672 1.00 94.19 92 GLU A N 1
ATOM 745 C CA . GLU A 1 92 ? 20.448 7.297 -17.840 1.00 94.19 92 GLU A CA 1
ATOM 746 C C . GLU A 1 92 ? 21.492 6.787 -18.838 1.00 94.19 92 GLU A C 1
ATOM 748 O O . GLU A 1 92 ? 21.186 6.673 -20.024 1.00 94.19 92 GLU A O 1
ATOM 753 N N . VAL A 1 93 ? 22.670 6.365 -18.367 1.00 94.12 93 VAL A N 1
ATOM 754 C CA . VAL A 1 93 ? 23.706 5.728 -19.199 1.00 94.12 93 VAL A CA 1
ATOM 755 C C . VAL A 1 93 ? 23.187 4.437 -19.841 1.00 94.12 93 VAL A C 1
ATOM 757 O O . VAL A 1 93 ? 23.305 4.238 -21.050 1.00 94.12 93 VAL A O 1
ATOM 760 N N . ILE A 1 94 ? 22.551 3.552 -19.072 1.00 92.44 94 ILE A N 1
ATOM 761 C CA . ILE A 1 94 ? 21.958 2.325 -19.624 1.00 92.44 94 ILE A CA 1
ATOM 762 C C . ILE A 1 94 ? 20.878 2.677 -20.646 1.00 92.44 94 ILE A C 1
ATOM 764 O O . ILE A 1 94 ? 20.805 2.050 -21.705 1.00 92.44 94 ILE A O 1
ATOM 768 N N . ARG A 1 95 ? 20.047 3.684 -20.363 1.00 91.94 95 ARG A N 1
ATOM 769 C CA . ARG A 1 95 ? 18.994 4.139 -21.269 1.00 91.94 95 ARG A CA 1
ATOM 770 C C . ARG A 1 95 ? 19.581 4.678 -22.563 1.00 91.94 95 ARG A C 1
ATOM 772 O O . ARG A 1 95 ? 19.088 4.282 -23.612 1.00 91.94 95 ARG A O 1
ATOM 779 N N . THR A 1 96 ? 20.608 5.522 -22.527 1.00 92.56 96 THR A N 1
ATOM 780 C CA . THR A 1 96 ? 21.223 6.088 -23.739 1.00 92.56 96 THR A CA 1
ATOM 781 C C . THR A 1 96 ? 21.838 4.991 -24.606 1.00 92.56 96 THR A C 1
ATOM 783 O O . THR A 1 96 ? 21.622 4.983 -25.819 1.00 92.56 96 THR A O 1
ATOM 786 N N . HIS A 1 97 ? 22.492 4.000 -23.992 1.00 91.56 97 HIS A N 1
ATOM 787 C CA . HIS A 1 97 ? 23.039 2.847 -24.707 1.00 91.56 97 HIS A CA 1
ATOM 788 C C . HIS A 1 97 ? 21.968 1.891 -25.234 1.00 91.56 97 HIS A C 1
ATOM 790 O O . HIS A 1 97 ? 22.113 1.363 -26.333 1.00 91.56 97 HIS A O 1
ATOM 796 N N . THR A 1 98 ? 20.889 1.669 -24.485 1.00 90.31 98 THR A N 1
ATOM 797 C CA . THR A 1 98 ? 19.827 0.718 -24.854 1.00 90.31 98 THR A CA 1
ATOM 798 C C . THR A 1 98 ? 18.823 1.328 -25.832 1.00 90.31 98 THR A C 1
ATOM 800 O O . THR A 1 98 ? 18.240 0.607 -26.638 1.00 90.31 98 THR A O 1
ATOM 803 N N . HIS A 1 99 ? 18.635 2.651 -25.814 1.00 92.56 99 HIS A N 1
ATOM 804 C CA . HIS A 1 99 ? 17.689 3.376 -26.663 1.00 92.56 99 HIS A CA 1
ATOM 805 C C . HIS A 1 99 ? 17.786 3.031 -28.160 1.00 92.56 99 HIS A C 1
ATOM 807 O O . HIS A 1 99 ? 16.743 2.725 -28.742 1.00 92.56 99 HIS A O 1
ATOM 813 N N . PRO A 1 100 ? 18.968 3.022 -28.815 1.00 91.88 100 PRO A N 1
ATOM 814 C CA . PRO A 1 100 ? 19.050 2.656 -30.229 1.00 91.88 100 PRO A CA 1
ATOM 815 C C . PRO A 1 100 ? 18.604 1.212 -30.484 1.00 91.88 100 PRO A C 1
ATOM 817 O O . PRO A 1 100 ? 17.925 0.962 -31.477 1.00 91.88 100 PRO A O 1
ATOM 820 N N . TYR A 1 101 ? 18.915 0.274 -29.586 1.00 89.00 101 TYR A N 1
ATOM 821 C CA . TYR A 1 101 ? 18.498 -1.125 -29.717 1.00 89.00 101 TYR A CA 1
ATOM 822 C C . TYR A 1 101 ? 16.998 -1.298 -29.479 1.00 89.00 101 TYR A C 1
ATOM 824 O O . TYR A 1 101 ? 16.329 -1.970 -30.258 1.00 89.00 101 TYR A O 1
ATOM 832 N N . ALA A 1 102 ? 16.446 -0.656 -28.448 1.00 89.06 102 ALA A N 1
ATOM 833 C CA . ALA A 1 102 ? 15.009 -0.656 -28.189 1.00 89.06 102 ALA A CA 1
ATOM 834 C C . ALA A 1 102 ? 14.232 -0.034 -29.360 1.00 89.06 102 ALA A C 1
ATOM 836 O O . ALA A 1 102 ? 13.207 -0.573 -29.769 1.00 89.06 102 ALA A O 1
ATOM 837 N N . SER A 1 103 ? 14.754 1.051 -29.943 1.00 90.38 103 SER A N 1
ATOM 838 C CA . SER A 1 103 ? 14.197 1.676 -31.144 1.00 90.38 103 SER A CA 1
ATOM 839 C C . SER A 1 103 ? 14.235 0.726 -32.344 1.00 90.38 103 SER A C 1
ATOM 841 O O . SER A 1 103 ? 13.220 0.560 -33.009 1.00 90.38 103 SER A O 1
ATOM 843 N N . GLN A 1 104 ? 15.347 0.021 -32.579 1.00 92.25 104 GLN A N 1
ATOM 844 C CA . GLN A 1 104 ? 15.450 -0.983 -33.649 1.00 92.25 104 GLN A CA 1
ATOM 845 C C . GLN A 1 104 ? 14.496 -2.167 -33.452 1.00 92.25 104 GLN A C 1
ATOM 847 O O . GLN A 1 104 ? 13.820 -2.592 -34.385 1.00 92.25 104 GLN A O 1
ATOM 852 N N . ILE A 1 105 ? 14.401 -2.699 -32.232 1.00 91.25 105 ILE A N 1
ATOM 853 C CA . ILE A 1 105 ? 13.449 -3.770 -31.922 1.00 91.25 105 ILE A CA 1
ATOM 854 C C . ILE A 1 105 ? 12.023 -3.266 -32.148 1.00 91.25 105 ILE A C 1
ATOM 856 O O . ILE A 1 105 ? 11.221 -3.976 -32.747 1.00 91.25 105 ILE A O 1
ATOM 860 N N . MET A 1 106 ? 11.711 -2.037 -31.730 1.00 90.81 106 MET A N 1
ATOM 861 C CA . MET A 1 106 ? 10.402 -1.432 -31.950 1.00 90.81 106 MET A CA 1
ATOM 862 C C . MET A 1 106 ? 10.113 -1.226 -33.438 1.00 90.81 106 MET A C 1
ATOM 864 O O . MET A 1 106 ? 9.009 -1.534 -33.864 1.00 90.81 106 MET A O 1
ATOM 868 N N . THR A 1 107 ? 11.060 -0.751 -34.252 1.00 93.00 107 THR A N 1
ATOM 869 C CA . THR A 1 107 ? 10.832 -0.562 -35.696 1.00 93.00 107 THR A CA 1
ATOM 870 C C . THR A 1 107 ? 10.608 -1.888 -36.415 1.00 93.00 107 THR A C 1
ATOM 872 O O . THR A 1 107 ? 9.724 -1.965 -37.267 1.00 93.00 107 THR A O 1
ATOM 875 N N . ILE A 1 108 ? 11.336 -2.940 -36.032 1.00 92.25 108 ILE A N 1
ATOM 876 C CA . ILE A 1 108 ? 11.140 -4.297 -36.559 1.00 92.25 108 ILE A CA 1
ATOM 877 C C . ILE A 1 108 ? 9.799 -4.870 -36.087 1.00 92.25 108 ILE A C 1
ATOM 879 O O . ILE A 1 108 ? 9.055 -5.438 -36.881 1.00 92.25 108 ILE A O 1
ATOM 883 N N . ALA A 1 109 ? 9.465 -4.716 -34.805 1.00 90.81 109 ALA A N 1
ATOM 884 C CA . ALA A 1 109 ? 8.261 -5.291 -34.214 1.00 90.81 109 ALA A CA 1
ATOM 885 C C . ALA A 1 109 ? 6.982 -4.524 -34.576 1.00 90.81 109 ALA A C 1
ATOM 887 O O . ALA A 1 109 ? 5.918 -5.138 -34.631 1.00 90.81 109 ALA A O 1
ATOM 888 N N . LYS A 1 110 ? 7.062 -3.216 -34.849 1.00 91.56 110 LYS A N 1
ATOM 889 C CA . LYS A 1 110 ? 5.926 -2.329 -35.143 1.00 91.56 110 LYS A CA 1
ATOM 890 C C . LYS A 1 110 ? 4.939 -2.912 -36.163 1.00 91.56 110 LYS A C 1
ATOM 892 O O . LYS A 1 110 ? 3.777 -3.060 -35.793 1.00 91.56 110 LYS A O 1
ATOM 897 N N . PRO A 1 111 ? 5.344 -3.338 -37.376 1.00 92.19 111 PRO A N 1
ATOM 898 C CA . PRO A 1 111 ? 4.397 -3.903 -38.340 1.00 92.19 111 PRO A CA 1
ATOM 899 C C . PRO A 1 111 ? 3.753 -5.214 -37.862 1.00 92.19 111 PRO A C 1
ATOM 901 O O . PRO A 1 111 ? 2.633 -5.537 -38.256 1.00 92.19 111 PRO A O 1
ATOM 904 N N . HIS A 1 112 ? 4.436 -5.995 -37.021 1.00 90.94 112 HIS A N 1
ATOM 905 C CA . HIS A 1 112 ? 3.877 -7.224 -36.453 1.00 90.94 112 HIS A CA 1
ATOM 906 C C . HIS A 1 112 ? 2.898 -6.924 -35.318 1.00 90.94 112 HIS A C 1
ATOM 908 O O . HIS A 1 112 ? 1.848 -7.560 -35.234 1.00 90.94 112 HIS A O 1
ATOM 914 N N . LEU A 1 113 ? 3.209 -5.936 -34.480 1.00 89.56 113 LEU A N 1
ATOM 915 C CA . LEU A 1 113 ? 2.346 -5.501 -33.391 1.00 89.56 113 LEU A CA 1
ATOM 916 C C . LEU A 1 113 ? 1.076 -4.829 -33.922 1.00 89.56 113 LEU A C 1
ATOM 918 O O . LEU A 1 113 ? -0.002 -5.132 -33.428 1.00 89.56 113 LEU A O 1
ATOM 922 N N . GLU A 1 114 ? 1.183 -4.009 -34.971 1.00 91.00 114 GLU A N 1
ATOM 923 C CA . GLU A 1 114 ? 0.034 -3.408 -35.663 1.00 91.00 114 GLU A CA 1
ATOM 924 C C . GLU A 1 114 ? -0.888 -4.487 -36.252 1.00 91.00 114 GLU A C 1
ATOM 926 O O . GLU A 1 114 ? -2.102 -4.435 -36.063 1.00 91.00 114 GLU A O 1
ATOM 931 N N . LYS A 1 115 ? -0.332 -5.536 -36.878 1.00 90.56 115 LYS A N 1
ATOM 932 C CA . LYS A 1 115 ? -1.128 -6.683 -37.355 1.00 90.56 115 LYS A CA 1
ATOM 933 C C . LYS A 1 115 ? -1.839 -7.408 -36.215 1.00 90.56 115 LYS A C 1
ATOM 935 O O . LYS A 1 115 ? -3.022 -7.715 -36.333 1.00 90.56 115 LYS A O 1
ATOM 940 N N . VAL A 1 116 ? -1.139 -7.682 -35.113 1.00 89.81 116 VAL A N 1
ATOM 941 C CA . VAL A 1 116 ? -1.743 -8.322 -33.934 1.00 89.81 116 VAL A CA 1
ATOM 942 C C . VAL A 1 116 ? -2.822 -7.429 -33.323 1.00 89.81 116 VAL A C 1
ATOM 944 O O . VAL A 1 116 ? -3.872 -7.938 -32.945 1.00 89.81 116 VAL A O 1
ATOM 947 N N . GLN A 1 117 ? -2.607 -6.114 -33.271 1.00 87.44 117 GLN A N 1
ATOM 948 C CA . GLN A 1 117 ? -3.582 -5.153 -32.766 1.00 87.44 117 GLN A CA 1
ATOM 949 C C . GLN A 1 117 ? -4.862 -5.162 -33.603 1.00 87.44 117 GLN A C 1
ATOM 951 O O . GLN A 1 117 ? -5.938 -5.253 -33.024 1.00 87.44 117 GLN A O 1
ATOM 956 N N . VAL A 1 118 ? -4.758 -5.145 -34.935 1.00 88.69 118 VAL A N 1
ATOM 957 C CA . VAL A 1 118 ? -5.924 -5.236 -35.834 1.00 88.69 118 VAL A CA 1
ATOM 958 C C . VAL A 1 118 ? -6.659 -6.571 -35.657 1.00 88.69 118 VAL A C 1
ATOM 960 O O . VAL A 1 118 ? -7.885 -6.607 -35.614 1.00 88.69 118 VAL A O 1
ATOM 963 N N . ILE A 1 119 ? -5.932 -7.680 -35.484 1.00 87.50 119 ILE A N 1
ATOM 964 C CA . ILE A 1 119 ? -6.540 -8.997 -35.218 1.00 87.50 119 ILE A CA 1
ATOM 965 C C . ILE A 1 119 ? -7.240 -9.028 -33.845 1.00 87.50 119 ILE A C 1
ATOM 967 O O . ILE A 1 119 ? -8.264 -9.695 -33.684 1.00 87.50 119 ILE A O 1
ATOM 971 N N . LEU A 1 120 ? -6.702 -8.320 -32.849 1.00 83.56 120 LEU A N 1
ATOM 972 C CA . LEU A 1 120 ? -7.213 -8.297 -31.476 1.00 83.56 120 LEU A CA 1
ATOM 973 C C . LEU A 1 120 ? -8.277 -7.211 -31.238 1.00 83.56 120 LEU A C 1
ATOM 975 O O . LEU A 1 120 ? -8.993 -7.253 -30.235 1.00 83.56 120 LEU A O 1
ATOM 979 N N . GLU A 1 121 ? -8.418 -6.255 -32.150 1.00 87.69 121 GLU A N 1
ATOM 980 C CA . GLU A 1 121 ? -9.437 -5.206 -32.129 1.00 87.69 121 GLU A CA 1
ATOM 981 C C . GLU A 1 121 ? -10.864 -5.754 -31.920 1.00 87.69 121 GLU A C 1
ATOM 983 O O . GLU A 1 121 ? -11.507 -5.331 -30.955 1.00 87.69 121 GLU A O 1
ATOM 988 N N . PRO A 1 122 ? -11.354 -6.762 -32.678 1.00 86.50 122 PRO A N 1
ATOM 989 C CA . PRO A 1 122 ? -12.689 -7.323 -32.447 1.00 86.50 122 PRO A CA 1
ATOM 990 C C . PRO A 1 122 ? -12.833 -7.983 -31.069 1.00 86.50 122 PRO A C 1
ATOM 992 O O . PRO A 1 122 ? -13.903 -7.944 -30.464 1.00 86.50 122 PRO A O 1
ATOM 995 N N . TYR A 1 123 ? -11.764 -8.573 -30.528 1.00 75.56 123 TYR A N 1
ATOM 996 C CA . TYR A 1 123 ? -11.788 -9.164 -29.188 1.00 75.56 123 TYR A CA 1
ATOM 997 C C . TYR A 1 123 ? -11.864 -8.090 -28.098 1.00 75.56 123 TYR A C 1
ATOM 999 O O . TYR A 1 123 ? -12.620 -8.220 -27.132 1.00 75.56 123 TYR A O 1
ATOM 1007 N N . THR A 1 124 ? -11.125 -6.998 -28.283 1.00 79.62 124 THR A N 1
ATOM 1008 C CA . THR A 1 124 ? -11.148 -5.841 -27.383 1.00 79.62 124 THR A CA 1
ATOM 1009 C C . THR A 1 124 ? -12.519 -5.164 -27.408 1.00 79.62 124 THR A C 1
ATOM 1011 O O . THR A 1 124 ? -13.042 -4.792 -26.355 1.00 79.62 124 THR A O 1
ATOM 1014 N N . GLU A 1 125 ? -13.153 -5.091 -28.581 1.00 87.88 125 GLU A N 1
ATOM 1015 C CA . GLU A 1 125 ? -14.505 -4.559 -28.740 1.00 87.88 125 GLU A CA 1
ATOM 1016 C C . GLU A 1 125 ? -15.561 -5.427 -28.056 1.00 87.88 125 GLU A C 1
ATOM 1018 O O . GLU A 1 125 ? -16.420 -4.917 -27.334 1.00 87.88 125 GLU A O 1
ATOM 1023 N N . ASN A 1 126 ? -15.451 -6.748 -28.200 1.00 83.06 126 ASN A N 1
ATOM 1024 C CA . ASN A 1 126 ? -16.325 -7.697 -27.516 1.00 83.06 126 ASN A CA 1
ATOM 1025 C C . ASN A 1 126 ? -16.177 -7.615 -25.992 1.00 83.06 126 ASN A C 1
ATOM 1027 O O . ASN A 1 126 ? -17.184 -7.615 -25.279 1.00 83.06 126 ASN A O 1
ATOM 1031 N N . LEU A 1 127 ? -14.948 -7.489 -25.479 1.00 80.94 127 LEU A N 1
ATOM 1032 C CA . LEU A 1 127 ? -14.703 -7.261 -24.053 1.00 80.94 127 LEU A CA 1
ATOM 1033 C C . LEU A 1 127 ? -15.328 -5.946 -23.588 1.00 80.94 127 LEU A C 1
ATOM 1035 O O . LEU A 1 127 ? -16.064 -5.936 -22.601 1.00 80.94 127 LEU A O 1
ATOM 1039 N N . ARG A 1 128 ? -15.095 -4.849 -24.316 1.00 84.00 128 ARG A N 1
ATOM 1040 C CA . ARG A 1 128 ? -15.685 -3.538 -24.021 1.00 84.00 128 ARG A CA 1
ATOM 1041 C C . ARG A 1 128 ? -17.210 -3.601 -24.004 1.00 84.00 128 ARG A C 1
ATOM 1043 O O . ARG A 1 128 ? -17.833 -3.075 -23.081 1.00 84.00 128 ARG A O 1
ATOM 1050 N N . HIS A 1 129 ? -17.812 -4.267 -24.984 1.00 90.56 129 HIS A N 1
ATOM 1051 C CA . HIS A 1 129 ? -19.255 -4.454 -25.068 1.00 90.56 129 HIS A CA 1
ATOM 1052 C C . HIS A 1 129 ? -19.789 -5.299 -23.902 1.00 90.56 129 HIS A C 1
ATOM 1054 O O . HIS A 1 129 ? -20.775 -4.918 -23.268 1.00 90.56 129 HIS A O 1
ATOM 1060 N N . GLY A 1 130 ? -19.111 -6.400 -23.565 1.00 86.69 130 GLY A N 1
ATOM 1061 C CA . GLY A 1 130 ? -19.437 -7.241 -22.414 1.00 86.69 130 GLY A CA 1
ATOM 1062 C C . GLY A 1 130 ? -19.377 -6.470 -21.094 1.00 86.69 130 GLY A C 1
ATOM 1063 O O . GLY A 1 130 ? -20.344 -6.481 -20.333 1.00 86.69 130 GLY A O 1
ATOM 1064 N N . PHE A 1 131 ? -18.298 -5.716 -20.860 1.00 76.00 131 PHE A N 1
ATOM 1065 C CA . PHE A 1 131 ? -18.159 -4.844 -19.691 1.00 76.00 131 PHE A CA 1
ATOM 1066 C C . PHE A 1 131 ? -19.239 -3.761 -19.649 1.00 76.00 131 PHE A C 1
ATOM 1068 O O . PHE A 1 131 ? -19.851 -3.554 -18.604 1.00 76.00 131 PHE A O 1
ATOM 1075 N N . LYS A 1 132 ? -19.538 -3.108 -20.777 1.00 88.62 132 LYS A N 1
ATOM 1076 C CA . LYS A 1 132 ? -20.610 -2.105 -20.862 1.00 88.62 132 LYS A CA 1
ATOM 1077 C C . LYS A 1 132 ? -21.975 -2.712 -20.528 1.00 88.62 132 LYS A C 1
ATOM 1079 O O . LYS A 1 132 ? -22.745 -2.103 -19.787 1.00 88.62 132 LYS A O 1
ATOM 1084 N N . LYS A 1 133 ? -22.269 -3.916 -21.027 1.00 89.94 133 LYS A N 1
ATOM 1085 C CA . LYS A 1 133 ? -23.508 -4.644 -20.718 1.00 89.94 133 LYS A CA 1
ATOM 1086 C C . LYS A 1 133 ? -23.589 -5.003 -19.235 1.00 89.94 133 LYS A C 1
ATOM 1088 O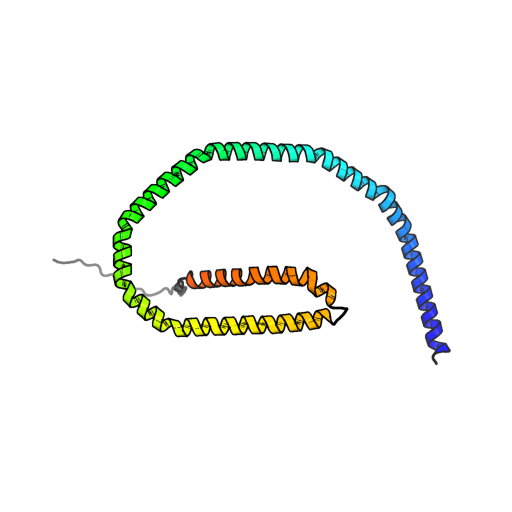 O . LYS A 1 133 ? -24.637 -4.788 -18.633 1.00 89.94 133 LYS A O 1
ATOM 1093 N N . LEU A 1 134 ? -22.490 -5.473 -18.642 1.00 85.38 134 LEU A N 1
ATOM 1094 C CA . LEU A 1 134 ? -22.410 -5.767 -17.209 1.00 85.38 134 LEU A CA 1
ATOM 1095 C C . LEU A 1 134 ? -22.647 -4.512 -16.368 1.00 85.38 134 LEU A C 1
ATOM 1097 O O . LEU A 1 134 ? -23.549 -4.513 -15.538 1.00 85.38 134 LEU A O 1
ATOM 1101 N N . VAL A 1 135 ? -21.926 -3.421 -16.634 1.00 86.00 135 VAL A N 1
ATOM 1102 C CA . VAL A 1 135 ? -22.091 -2.146 -15.917 1.00 86.00 135 VAL A CA 1
ATOM 1103 C C . VAL A 1 135 ? -23.524 -1.626 -16.034 1.00 86.00 135 VAL A C 1
ATOM 1105 O O . VAL A 1 135 ? -24.118 -1.245 -15.027 1.00 86.00 135 VAL A O 1
ATOM 1108 N N . ASN A 1 136 ? -24.112 -1.664 -17.231 1.00 88.06 136 ASN A N 1
ATOM 1109 C CA . ASN A 1 136 ? -25.502 -1.256 -17.430 1.00 88.06 136 ASN A CA 1
ATOM 1110 C C . ASN A 1 136 ? -26.475 -2.156 -16.660 1.00 88.06 136 ASN A C 1
ATOM 1112 O O . ASN A 1 136 ? -27.401 -1.648 -16.033 1.00 88.06 136 ASN A O 1
ATOM 1116 N N . SER A 1 137 ? -26.256 -3.473 -16.662 1.00 84.88 137 SER A N 1
ATOM 1117 C CA . SER A 1 137 ? -27.099 -4.408 -15.913 1.00 84.88 137 SER A CA 1
ATOM 1118 C C . SER A 1 137 ? -26.998 -4.180 -14.404 1.00 84.88 137 SER A C 1
ATOM 1120 O O . SER A 1 137 ? -28.024 -4.052 -13.743 1.00 84.88 137 SER A O 1
ATOM 1122 N N . THR A 1 138 ? -25.788 -4.002 -13.866 1.00 81.25 138 THR A N 1
ATOM 1123 C CA . THR A 1 138 ? -25.564 -3.670 -12.455 1.00 81.25 138 THR A CA 1
ATOM 1124 C C . THR A 1 138 ? -26.209 -2.340 -12.096 1.00 81.25 138 THR A C 1
ATOM 1126 O O . THR A 1 138 ? -26.799 -2.235 -11.028 1.00 81.25 138 THR A O 1
ATOM 1129 N N . LYS A 1 139 ? -26.164 -1.336 -12.982 1.00 80.19 139 LYS A N 1
ATOM 1130 C CA . LYS A 1 139 ? -26.838 -0.049 -12.767 1.00 80.19 139 LYS A CA 1
ATOM 1131 C C . LYS A 1 139 ? -28.356 -0.214 -12.662 1.00 80.19 139 LYS A C 1
ATOM 1133 O O . LYS A 1 139 ? -28.945 0.349 -11.746 1.00 80.19 139 LYS A O 1
ATOM 1138 N N . ILE A 1 140 ? -28.972 -1.003 -13.548 1.00 87.56 140 ILE A N 1
ATOM 1139 C CA . ILE A 1 140 ? -30.416 -1.291 -13.507 1.00 87.56 140 ILE A CA 1
ATOM 1140 C C . ILE A 1 140 ? -30.776 -2.041 -12.218 1.00 87.56 140 ILE A C 1
ATOM 1142 O O . ILE A 1 140 ? -31.689 -1.625 -11.513 1.00 87.56 140 ILE A O 1
ATOM 1146 N N . TYR A 1 141 ? -30.028 -3.089 -11.859 1.00 76.38 141 TYR A N 1
ATOM 1147 C CA . TYR A 1 141 ? -30.257 -3.837 -10.618 1.00 76.38 141 TYR A CA 1
ATOM 1148 C C . TYR A 1 141 ? -30.048 -2.984 -9.367 1.00 76.38 141 TYR A C 1
ATOM 1150 O O . TYR A 1 141 ? -30.829 -3.083 -8.425 1.00 76.38 141 TYR A O 1
ATOM 1158 N N . HIS A 1 142 ? -29.018 -2.137 -9.352 1.00 76.31 142 HIS A N 1
ATOM 1159 C CA . HIS A 1 142 ? -28.761 -1.224 -8.247 1.00 76.31 142 HIS A CA 1
ATOM 1160 C C . HIS A 1 142 ? -29.888 -0.203 -8.110 1.00 76.31 142 HIS A C 1
ATOM 1162 O O . HIS A 1 142 ? -30.375 0.001 -7.005 1.00 76.31 142 HIS A O 1
ATOM 1168 N N . GLN A 1 143 ? -30.360 0.374 -9.218 1.00 79.56 143 GLN A N 1
ATOM 1169 C CA . GLN A 1 143 ? -31.486 1.306 -9.216 1.00 79.56 143 GLN A CA 1
ATOM 1170 C C . GLN A 1 143 ? -32.781 0.626 -8.744 1.00 79.56 143 GLN A C 1
ATOM 1172 O O . GLN A 1 143 ? -33.469 1.161 -7.881 1.00 79.56 143 GLN A O 1
ATOM 1177 N N . GLN A 1 144 ? -33.069 -0.585 -9.224 1.00 80.12 144 GLN A N 1
ATOM 1178 C CA . GLN A 1 144 ? -34.232 -1.366 -8.797 1.00 80.12 144 GLN A CA 1
ATOM 1179 C C . GLN A 1 144 ? -34.156 -1.753 -7.311 1.00 80.12 144 GLN A C 1
ATOM 1181 O O . GLN A 1 144 ? -35.151 -1.659 -6.592 1.00 80.12 144 GLN A O 1
ATOM 1186 N N . ALA A 1 145 ? -32.981 -2.159 -6.824 1.00 75.62 145 ALA A N 1
ATOM 1187 C CA . ALA A 1 145 ? -32.762 -2.431 -5.407 1.00 75.62 145 ALA A CA 1
ATOM 1188 C C . ALA A 1 145 ? -32.903 -1.149 -4.572 1.00 75.62 145 ALA A C 1
ATOM 1190 O O . ALA A 1 145 ? -33.559 -1.161 -3.538 1.00 75.62 145 ALA A O 1
ATOM 1191 N N . GLN A 1 146 ? -32.356 -0.026 -5.033 1.00 73.75 146 GLN A N 1
ATOM 1192 C CA . GLN A 1 146 ? -32.455 1.264 -4.355 1.00 73.75 146 GLN A CA 1
ATOM 1193 C C . GLN A 1 146 ? -33.908 1.759 -4.272 1.00 73.75 146 GLN A C 1
ATOM 1195 O O . GLN A 1 146 ? -34.312 2.270 -3.229 1.00 73.75 146 GLN A O 1
ATOM 1200 N N . GLU A 1 147 ? -34.712 1.566 -5.320 1.00 78.12 147 GLU A N 1
ATOM 1201 C CA . GLU A 1 147 ? -36.151 1.856 -5.308 1.00 78.12 147 GLU A CA 1
ATOM 1202 C C . GLU A 1 147 ? -36.912 0.927 -4.344 1.00 78.12 147 GLU A C 1
ATOM 1204 O O . GLU A 1 147 ? -37.696 1.408 -3.525 1.00 78.12 147 GLU A O 1
ATOM 1209 N N . MET A 1 148 ? -36.619 -0.379 -4.346 1.00 71.50 148 MET A N 1
ATOM 1210 C CA . MET A 1 148 ? -37.189 -1.352 -3.395 1.00 71.50 148 MET A CA 1
ATOM 1211 C C . MET A 1 148 ? -36.845 -1.029 -1.934 1.00 71.50 148 MET A C 1
ATOM 1213 O O . MET A 1 148 ? -37.705 -1.136 -1.058 1.00 71.50 148 MET A O 1
ATOM 1217 N N . LEU A 1 149 ? -35.605 -0.612 -1.662 1.00 68.56 149 LEU A N 1
ATOM 1218 C CA . LEU A 1 149 ? -35.164 -0.238 -0.317 1.00 68.56 149 LEU A CA 1
ATOM 1219 C C . LEU A 1 149 ? -35.735 1.111 0.137 1.00 68.56 149 LEU A C 1
ATOM 1221 O O . LEU A 1 149 ? -35.981 1.282 1.330 1.00 68.56 149 LEU A O 1
ATOM 1225 N N . LYS A 1 150 ? -35.949 2.061 -0.783 1.00 66.94 150 LYS A N 1
ATOM 1226 C CA . LYS A 1 150 ? -36.520 3.385 -0.483 1.00 66.94 150 LYS A CA 1
ATOM 1227 C C . LYS A 1 150 ? -38.027 3.325 -0.210 1.00 66.94 150 LYS A C 1
ATOM 1229 O O . LYS A 1 150 ? -38.518 4.124 0.583 1.00 66.94 150 LYS A O 1
ATOM 1234 N N . ASN A 1 151 ? -38.734 2.379 -0.830 1.00 69.44 151 ASN A N 1
ATOM 1235 C CA . ASN A 1 151 ? -40.186 2.222 -0.706 1.00 69.44 151 ASN A CA 1
ATOM 1236 C C . ASN A 1 151 ? -40.625 1.375 0.509 1.00 69.44 151 ASN A C 1
ATOM 1238 O O . ASN A 1 151 ? -41.817 1.311 0.790 1.00 69.44 151 ASN A O 1
ATOM 1242 N N . ASN A 1 152 ? -39.693 0.754 1.245 1.00 62.88 152 ASN A N 1
ATOM 1243 C CA . ASN A 1 152 ? -39.970 -0.029 2.456 1.00 62.88 152 ASN A CA 1
ATOM 1244 C C . ASN A 1 152 ? -39.376 0.646 3.707 1.00 62.88 152 ASN A C 1
ATOM 1246 O O . ASN A 1 152 ? -38.161 0.833 3.804 1.00 62.88 152 ASN A O 1
ATOM 1250 N N . GLU A 1 153 ? -40.212 0.953 4.706 1.00 60.28 153 GLU A N 1
ATOM 1251 C CA . GLU A 1 153 ? -39.788 1.614 5.957 1.00 60.28 153 GLU A CA 1
ATOM 1252 C C . GLU A 1 153 ? -38.757 0.800 6.764 1.00 60.28 153 GLU A C 1
ATOM 1254 O O . GLU A 1 153 ? -37.907 1.379 7.437 1.00 60.28 153 GLU A O 1
ATOM 1259 N N . VAL A 1 154 ? -38.770 -0.533 6.645 1.00 59.66 154 VAL A N 1
ATOM 1260 C CA . VAL A 1 154 ? -37.916 -1.451 7.425 1.00 59.66 154 VAL A CA 1
ATOM 1261 C C . VAL A 1 154 ? -36.482 -1.553 6.876 1.00 59.66 154 VAL A C 1
ATOM 1263 O O . VAL A 1 154 ? -35.542 -1.775 7.633 1.00 59.66 154 VAL A O 1
ATOM 1266 N N . THR A 1 155 ? -36.275 -1.360 5.568 1.00 57.84 155 THR A N 1
ATOM 1267 C CA . THR A 1 155 ? -34.957 -1.508 4.909 1.00 57.84 155 THR A CA 1
ATOM 1268 C C . THR A 1 155 ? -34.218 -0.189 4.687 1.00 57.84 155 THR A C 1
ATOM 1270 O O . THR A 1 155 ? -33.033 -0.187 4.349 1.00 57.84 155 THR A O 1
ATOM 1273 N N . ARG A 1 156 ? -34.887 0.944 4.921 1.00 57.69 156 ARG A N 1
ATOM 1274 C CA . ARG A 1 156 ? -34.334 2.298 4.798 1.00 57.69 156 ARG A CA 1
ATOM 1275 C C . ARG A 1 156 ? -33.040 2.551 5.610 1.00 57.69 156 ARG A C 1
ATOM 1277 O O . ARG A 1 156 ? -32.153 3.185 5.043 1.00 57.69 156 ARG A O 1
ATOM 1284 N N . PRO A 1 157 ? -32.859 2.059 6.858 1.00 54.38 157 PRO A N 1
ATOM 1285 C CA . PRO A 1 157 ? -31.601 2.243 7.601 1.00 54.38 157 PRO A CA 1
ATOM 1286 C C . PRO A 1 157 ? -30.453 1.330 7.127 1.00 54.38 157 PRO A C 1
ATOM 1288 O O . PRO A 1 157 ? -29.285 1.676 7.292 1.00 54.38 157 PRO A O 1
ATOM 1291 N N . VAL A 1 158 ? -30.764 0.197 6.485 1.00 55.38 158 VAL A N 1
ATOM 1292 C CA . VAL A 1 158 ? -29.764 -0.756 5.958 1.00 55.38 158 VAL A CA 1
ATOM 1293 C C . VAL A 1 158 ? -29.086 -0.219 4.688 1.00 55.38 158 VAL A C 1
ATOM 1295 O O . VAL A 1 158 ? -27.945 -0.569 4.390 1.00 55.38 158 VAL A O 1
ATOM 1298 N N . ALA A 1 159 ? -29.753 0.683 3.962 1.00 54.56 159 ALA A N 1
ATOM 1299 C CA . ALA A 1 159 ? -29.255 1.261 2.715 1.00 54.56 159 ALA A CA 1
ATOM 1300 C C . ALA A 1 159 ? -28.061 2.222 2.886 1.00 54.56 159 ALA A C 1
ATOM 1302 O O . ALA A 1 159 ? -27.329 2.438 1.922 1.00 54.56 159 ALA A O 1
ATOM 1303 N N . THR A 1 160 ? -27.863 2.826 4.066 1.00 58.69 160 THR A N 1
ATOM 1304 C CA . THR A 1 160 ? -26.995 4.015 4.198 1.00 58.69 160 THR A CA 1
ATOM 1305 C C . THR A 1 160 ? -25.681 3.828 4.953 1.00 58.69 160 THR A C 1
ATOM 1307 O O . THR A 1 160 ? -24.736 4.535 4.621 1.00 58.69 160 THR A O 1
ATOM 1310 N N . MET A 1 161 ? -25.566 2.921 5.931 1.00 57.78 161 MET A N 1
ATOM 1311 C CA . MET A 1 161 ? -24.331 2.811 6.741 1.00 57.78 161 MET A CA 1
ATOM 1312 C C . MET A 1 161 ? -23.596 1.478 6.572 1.00 57.78 161 MET A C 1
ATOM 1314 O O . MET A 1 161 ? -22.424 1.482 6.196 1.00 57.78 161 MET A O 1
ATOM 1318 N N . ASP A 1 162 ? -24.270 0.341 6.742 1.00 60.28 162 ASP A N 1
ATOM 1319 C CA . ASP A 1 162 ? -23.567 -0.951 6.795 1.00 60.28 162 ASP A CA 1
ATOM 1320 C C . ASP A 1 162 ? -23.312 -1.560 5.410 1.00 60.28 162 ASP A C 1
ATOM 1322 O O . ASP A 1 162 ? -22.241 -2.114 5.151 1.00 60.28 162 ASP A O 1
ATOM 1326 N N . LEU A 1 163 ? -24.246 -1.394 4.466 1.00 62.84 163 LEU A N 1
ATOM 1327 C CA . LEU A 1 163 ? -24.075 -1.891 3.097 1.00 62.84 163 LEU A CA 1
ATOM 1328 C C . LEU A 1 163 ? -23.043 -1.074 2.307 1.00 62.84 163 LEU A C 1
ATOM 1330 O O . LEU A 1 163 ? -22.352 -1.622 1.452 1.00 62.84 163 LEU A O 1
ATOM 1334 N N . ALA A 1 164 ? -22.907 0.221 2.604 1.00 60.62 164 ALA A N 1
ATOM 1335 C CA . ALA A 1 164 ? -21.919 1.085 1.964 1.00 60.62 164 ALA A CA 1
ATOM 1336 C C . ALA A 1 164 ? -20.493 0.708 2.389 1.00 60.62 164 ALA A C 1
ATOM 1338 O O . ALA A 1 164 ? -19.614 0.593 1.537 1.00 60.62 164 ALA A O 1
ATOM 1339 N N . TRP A 1 165 ? -20.276 0.443 3.683 1.00 66.50 165 TRP A N 1
ATOM 1340 C CA . TRP A 1 165 ? -18.978 -0.004 4.188 1.00 66.50 165 TRP A CA 1
ATOM 1341 C C . TRP A 1 165 ? -18.619 -1.406 3.687 1.00 66.50 165 TRP A C 1
ATOM 1343 O O . TRP A 1 165 ? -17.530 -1.582 3.142 1.00 66.50 165 TRP A O 1
ATOM 1353 N N . VAL A 1 166 ? -19.536 -2.381 3.785 1.00 67.31 166 VAL A N 1
ATOM 1354 C CA . VAL A 1 166 ? -19.325 -3.756 3.282 1.00 67.31 166 VAL A CA 1
ATOM 1355 C C . VAL A 1 166 ? -19.167 -3.771 1.764 1.00 67.31 166 VAL A C 1
ATOM 1357 O O . VAL A 1 166 ? -18.299 -4.464 1.239 1.00 67.31 166 VAL A O 1
ATOM 1360 N N . GLY A 1 167 ? -19.954 -2.966 1.051 1.00 71.56 167 GLY A N 1
ATOM 1361 C CA . GLY A 1 167 ? -19.817 -2.752 -0.384 1.00 71.56 167 GLY A CA 1
ATOM 1362 C C . GLY A 1 167 ? -18.447 -2.181 -0.736 1.00 71.56 167 GLY A C 1
ATOM 1363 O O . GLY A 1 167 ? -17.784 -2.718 -1.618 1.00 71.56 167 GLY A O 1
ATOM 1364 N N . ALA A 1 168 ? -17.970 -1.167 -0.007 1.00 67.56 168 ALA A N 1
ATOM 1365 C CA . ALA A 1 168 ? -16.637 -0.598 -0.197 1.00 67.56 168 ALA A CA 1
ATOM 1366 C C . ALA A 1 168 ? -15.521 -1.614 0.105 1.00 67.56 168 ALA A C 1
ATOM 1368 O O . ALA A 1 168 ? -14.574 -1.732 -0.674 1.00 67.56 168 ALA A O 1
ATOM 1369 N N . THR A 1 169 ? -15.643 -2.407 1.177 1.00 72.00 169 THR A N 1
ATOM 1370 C CA . THR A 1 169 ? -14.643 -3.442 1.502 1.00 72.00 169 THR A CA 1
ATOM 1371 C C . THR A 1 169 ? -14.650 -4.578 0.483 1.00 72.00 169 THR A C 1
ATOM 1373 O O . THR A 1 169 ? -13.587 -5.058 0.095 1.00 72.00 169 THR A O 1
ATOM 1376 N N . ALA A 1 170 ? -15.823 -4.991 0.001 1.00 71.62 170 ALA A N 1
ATOM 1377 C CA . ALA A 1 170 ? -15.960 -6.040 -1.005 1.00 71.62 170 ALA A CA 1
ATOM 1378 C C . ALA A 1 170 ? -15.453 -5.586 -2.381 1.00 71.62 170 ALA A C 1
ATOM 1380 O O . ALA A 1 170 ? -14.751 -6.344 -3.054 1.00 71.62 170 ALA A O 1
ATOM 1381 N N . LEU A 1 171 ? -15.746 -4.341 -2.775 1.00 71.81 171 LEU A N 1
ATOM 1382 C CA . LEU A 1 171 ? -15.302 -3.761 -4.043 1.00 71.81 171 LEU A CA 1
ATOM 1383 C C . LEU A 1 171 ? -13.775 -3.623 -4.111 1.00 71.81 171 LEU A C 1
ATOM 1385 O O . LEU A 1 171 ? -13.221 -3.716 -5.198 1.00 71.81 171 LEU A O 1
ATOM 1389 N N . ILE A 1 172 ? -13.095 -3.437 -2.973 1.00 72.69 172 ILE A N 1
ATOM 1390 C CA . ILE A 1 172 ? -11.626 -3.356 -2.894 1.00 72.69 172 ILE A CA 1
ATOM 1391 C C . ILE A 1 172 ? -11.000 -4.745 -2.693 1.00 72.69 172 ILE A C 1
ATOM 1393 O O . ILE A 1 172 ? -10.021 -5.098 -3.354 1.00 72.69 172 ILE A O 1
ATOM 1397 N N . GLY A 1 173 ? -11.568 -5.563 -1.807 1.00 75.88 173 GLY A N 1
ATOM 1398 C CA . GLY A 1 173 ? -11.023 -6.875 -1.460 1.00 75.88 173 GLY A CA 1
ATOM 1399 C C . GLY A 1 173 ? -11.091 -7.877 -2.612 1.00 75.88 173 GLY A C 1
ATOM 1400 O O . GLY A 1 173 ? -10.142 -8.627 -2.839 1.00 75.88 173 GLY A O 1
ATOM 1401 N N . PHE A 1 174 ? -12.179 -7.870 -3.385 1.00 73.88 174 PHE A N 1
ATOM 1402 C CA . PHE A 1 174 ? -12.376 -8.811 -4.487 1.00 73.88 174 PHE A CA 1
ATOM 1403 C C . PHE A 1 174 ? -11.363 -8.650 -5.641 1.00 73.88 174 PHE A C 1
ATOM 1405 O O . PHE A 1 174 ? -10.732 -9.651 -6.002 1.00 73.88 174 PHE A O 1
ATOM 1412 N N . PRO A 1 175 ? -11.119 -7.444 -6.202 1.00 74.81 175 PRO A N 1
ATOM 1413 C CA . PRO A 1 175 ? -10.089 -7.265 -7.224 1.00 74.81 175 PRO A CA 1
ATOM 1414 C C . PRO A 1 175 ? -8.682 -7.531 -6.682 1.00 74.81 175 PRO A C 1
ATOM 1416 O O . PRO A 1 175 ? -7.875 -8.122 -7.397 1.00 74.81 175 PRO A O 1
ATOM 1419 N N . LEU A 1 176 ? -8.391 -7.201 -5.418 1.00 76.69 176 LEU A N 1
ATOM 1420 C CA . LEU A 1 176 ? -7.093 -7.498 -4.806 1.00 76.69 176 LEU A CA 1
ATOM 1421 C C . LEU A 1 176 ? -6.832 -9.014 -4.721 1.00 76.69 176 LEU A C 1
ATOM 1423 O O . LEU A 1 176 ? -5.771 -9.484 -5.133 1.00 76.69 176 LEU A O 1
ATOM 1427 N N . ILE A 1 177 ? -7.815 -9.799 -4.263 1.00 80.12 177 ILE A N 1
ATOM 1428 C CA . ILE A 1 177 ? -7.716 -11.268 -4.195 1.00 80.12 177 ILE A CA 1
ATOM 1429 C C . ILE A 1 177 ? -7.599 -11.877 -5.599 1.00 80.12 177 ILE A C 1
ATOM 1431 O O . ILE A 1 177 ? -6.815 -12.811 -5.802 1.00 80.12 177 ILE A O 1
ATOM 1435 N N . PHE A 1 178 ? -8.345 -11.354 -6.577 1.00 78.56 178 PHE A N 1
ATOM 1436 C CA . PHE A 1 178 ? -8.265 -11.804 -7.967 1.00 78.56 178 PHE A CA 1
ATOM 1437 C C . PHE A 1 178 ? -6.872 -11.558 -8.562 1.00 78.56 178 PHE A C 1
ATOM 1439 O O . PHE A 1 178 ? -6.295 -12.477 -9.144 1.00 78.56 178 PHE A O 1
ATOM 1446 N N . ILE A 1 179 ? -6.291 -10.372 -8.345 1.00 77.38 179 ILE A N 1
ATOM 1447 C CA . ILE A 1 179 ? -4.934 -10.028 -8.795 1.00 77.38 179 ILE A CA 1
ATOM 1448 C C . ILE A 1 179 ? -3.891 -10.930 -8.121 1.00 77.38 179 ILE A C 1
ATOM 1450 O O . ILE A 1 179 ? -3.038 -11.481 -8.813 1.00 77.38 179 ILE A O 1
ATOM 1454 N N . ILE A 1 180 ? -3.980 -11.161 -6.805 1.00 78.38 180 ILE A N 1
ATOM 1455 C CA . ILE A 1 180 ? -3.058 -12.056 -6.081 1.00 78.38 180 ILE A CA 1
ATOM 1456 C C . ILE A 1 180 ? -3.136 -13.485 -6.628 1.00 78.38 180 ILE A C 1
ATOM 1458 O O . ILE A 1 180 ? -2.100 -14.116 -6.854 1.00 78.38 180 ILE A O 1
ATOM 1462 N N . LYS A 1 181 ? -4.343 -14.010 -6.880 1.00 76.56 181 LYS A N 1
ATOM 1463 C CA . LYS A 1 181 ? -4.507 -15.348 -7.469 1.00 76.56 181 LYS A CA 1
ATOM 1464 C C . LYS A 1 181 ? -4.013 -15.416 -8.910 1.00 76.56 181 LYS A C 1
ATOM 1466 O O . LYS A 1 181 ? -3.385 -16.410 -9.268 1.00 76.56 181 LYS A O 1
ATOM 1471 N N . LEU A 1 182 ? -4.243 -14.378 -9.711 1.00 76.06 182 LEU A N 1
ATOM 1472 C CA . LEU A 1 182 ? -3.764 -14.301 -11.089 1.00 76.06 182 LEU A CA 1
ATOM 1473 C C . LEU A 1 182 ? -2.228 -14.257 -11.137 1.00 76.06 182 LEU A C 1
ATOM 1475 O O . LEU A 1 182 ? -1.612 -15.054 -11.842 1.00 76.06 182 LEU A O 1
ATOM 1479 N N . LEU A 1 183 ? -1.604 -13.418 -10.305 1.00 73.06 183 LEU A N 1
ATOM 1480 C CA . LEU A 1 183 ? -0.149 -13.353 -10.144 1.00 73.06 183 LEU A CA 1
ATOM 1481 C C . LEU A 1 183 ? 0.429 -14.670 -9.618 1.00 73.06 183 LEU A C 1
ATOM 1483 O O . LEU A 1 183 ? 1.470 -15.110 -10.100 1.00 73.06 183 LEU A O 1
ATOM 1487 N N . SER A 1 184 ? -0.259 -15.338 -8.690 1.00 69.94 184 SER A N 1
ATOM 1488 C CA . SER A 1 184 ? 0.155 -16.646 -8.162 1.00 69.94 184 SER A CA 1
ATOM 1489 C C . SER A 1 184 ? 0.042 -17.758 -9.207 1.00 69.94 184 SER A C 1
ATOM 1491 O O . SER A 1 184 ? 0.851 -18.682 -9.211 1.00 69.94 184 SER A O 1
ATOM 1493 N N . ALA A 1 185 ? -0.948 -17.702 -10.098 1.00 66.00 185 ALA A N 1
ATOM 1494 C CA . ALA A 1 185 ? -1.111 -18.679 -11.173 1.00 66.00 185 ALA A CA 1
ATOM 1495 C C . ALA A 1 185 ? -0.048 -18.505 -12.267 1.00 66.00 185 ALA A C 1
ATOM 1497 O O . ALA A 1 185 ? 0.489 -19.494 -12.760 1.00 66.00 185 ALA A O 1
ATOM 1498 N N . ILE A 1 186 ? 0.285 -17.257 -12.607 1.00 70.56 186 ILE A N 1
ATOM 1499 C CA . ILE A 1 186 ? 1.304 -16.925 -13.612 1.00 70.56 186 ILE A CA 1
ATOM 1500 C C . ILE A 1 186 ? 2.716 -17.200 -13.071 1.00 70.56 186 ILE A C 1
ATOM 1502 O O . ILE A 1 186 ? 3.558 -17.741 -13.783 1.00 70.56 186 ILE A O 1
ATOM 1506 N N . SER A 1 187 ? 2.964 -16.891 -11.794 1.00 62.06 187 SER A N 1
ATOM 1507 C CA . SER A 1 187 ? 4.283 -17.028 -11.152 1.00 62.06 187 SER A CA 1
ATOM 1508 C C . SER A 1 187 ? 4.584 -18.426 -10.614 1.00 62.06 187 SER A C 1
ATOM 1510 O O . SER A 1 187 ? 5.659 -18.634 -10.060 1.00 62.06 187 SER A O 1
ATOM 1512 N N . ASN A 1 188 ? 3.667 -19.389 -10.746 1.00 57.94 188 ASN A N 1
ATOM 1513 C CA . ASN A 1 188 ? 3.930 -20.784 -10.402 1.00 57.94 188 ASN A CA 1
ATOM 1514 C C . ASN A 1 188 ? 4.376 -21.553 -11.657 1.00 57.94 188 ASN A C 1
ATOM 1516 O O . ASN A 1 188 ? 3.540 -22.167 -12.329 1.00 57.94 188 ASN A O 1
ATOM 1520 N N . PRO A 1 189 ? 5.684 -21.607 -11.982 1.00 52.31 189 PRO A N 1
ATOM 1521 C CA . PRO A 1 189 ? 6.164 -22.602 -12.921 1.00 52.31 189 PRO A CA 1
ATOM 1522 C C . PRO A 1 189 ? 5.855 -23.959 -12.295 1.00 52.31 189 PRO A C 1
ATOM 1524 O O . PRO A 1 189 ? 6.306 -24.253 -11.186 1.00 52.31 189 PRO A O 1
ATOM 1527 N N . LYS A 1 190 ? 5.034 -24.770 -12.973 1.00 54.94 190 LYS A N 1
ATOM 1528 C CA . LYS A 1 190 ? 4.696 -26.140 -12.563 1.00 54.94 190 LYS A CA 1
ATOM 1529 C C . LYS A 1 190 ? 5.954 -26.840 -12.034 1.00 54.94 190 LYS A C 1
ATOM 1531 O O . LYS A 1 190 ? 6.798 -27.275 -12.818 1.00 54.94 190 LYS A O 1
ATOM 1536 N N . ARG A 1 191 ? 6.089 -26.973 -10.707 1.00 49.41 191 ARG A N 1
ATOM 1537 C CA . ARG A 1 191 ? 7.128 -27.815 -10.108 1.00 49.41 191 ARG A CA 1
ATOM 1538 C C . ARG A 1 191 ? 6.867 -29.230 -10.611 1.00 49.41 191 ARG A C 1
ATOM 1540 O O . ARG A 1 191 ? 5.844 -29.826 -10.275 1.00 49.41 191 ARG A O 1
ATOM 1547 N N . LYS A 1 192 ? 7.770 -29.755 -11.446 1.00 48.03 192 LYS A N 1
ATOM 1548 C CA . LYS A 1 192 ? 7.784 -31.173 -11.819 1.00 48.03 192 LYS A CA 1
ATOM 1549 C C . LYS A 1 192 ? 7.702 -31.986 -10.526 1.00 48.03 192 LYS A C 1
ATOM 1551 O O . LYS A 1 192 ? 8.574 -31.864 -9.666 1.00 48.03 192 LYS A O 1
ATOM 1556 N N . LYS A 1 193 ? 6.640 -32.782 -10.377 1.00 43.94 193 LYS A N 1
ATOM 1557 C CA . LYS A 1 193 ? 6.507 -33.743 -9.281 1.00 43.94 193 LYS A CA 1
ATOM 1558 C C . LYS A 1 193 ? 7.717 -34.677 -9.343 1.00 43.94 193 LYS A C 1
ATOM 1560 O O . LYS A 1 193 ? 7.864 -35.424 -10.307 1.00 43.94 193 LYS A O 1
ATOM 1565 N N . ARG A 1 194 ? 8.596 -34.623 -8.340 1.00 43.34 194 ARG A N 1
ATOM 1566 C CA . ARG A 1 194 ? 9.550 -35.708 -8.097 1.00 43.34 194 ARG A CA 1
ATOM 1567 C C . ARG A 1 194 ? 8.723 -36.895 -7.615 1.00 43.34 194 ARG A C 1
ATOM 1569 O O . ARG A 1 194 ? 8.104 -36.814 -6.558 1.00 43.34 194 ARG A O 1
ATOM 1576 N N . TYR A 1 195 ? 8.664 -37.950 -8.420 1.00 41.97 195 TYR A N 1
ATOM 1577 C CA . TYR A 1 195 ? 8.148 -39.240 -7.982 1.00 41.97 195 TYR A CA 1
ATOM 1578 C C . TYR A 1 195 ? 9.054 -39.747 -6.861 1.00 41.97 195 TYR A C 1
ATOM 1580 O O . TYR A 1 195 ? 10.231 -40.023 -7.078 1.00 41.97 195 TYR A O 1
ATOM 1588 N N . GLY A 1 196 ? 8.508 -39.790 -5.651 1.00 40.16 196 GLY A N 1
ATOM 1589 C CA . GLY A 1 196 ? 9.125 -40.433 -4.508 1.00 40.16 196 GLY A CA 1
ATOM 1590 C C . GLY A 1 196 ? 8.628 -41.867 -4.382 1.00 40.16 196 GLY A C 1
ATOM 1591 O O . GLY A 1 196 ? 7.426 -42.107 -4.432 1.00 40.16 196 GLY A O 1
ATOM 1592 N N . HIS A 1 197 ? 9.589 -42.754 -4.128 1.00 40.84 197 HIS A N 1
ATOM 1593 C CA . HIS A 1 197 ? 9.462 -44.052 -3.468 1.00 40.84 197 HIS A CA 1
ATOM 1594 C C . HIS A 1 197 ? 9.216 -45.297 -4.338 1.00 40.84 197 HIS A C 1
ATOM 1596 O O . HIS A 1 197 ? 8.089 -45.607 -4.714 1.00 40.84 197 HIS A O 1
ATOM 1602 N N . LYS A 1 198 ? 10.277 -46.101 -4.506 1.00 35.97 198 LYS A N 1
ATOM 1603 C CA . LYS A 1 198 ? 10.217 -47.534 -4.189 1.00 35.97 198 LYS A CA 1
ATOM 1604 C C . LYS A 1 198 ? 11.493 -47.971 -3.470 1.00 35.97 198 LYS A C 1
ATOM 1606 O O . LYS A 1 198 ? 12.597 -47.648 -3.898 1.00 35.97 198 LYS A O 1
ATOM 1611 N N . GLN A 1 199 ? 11.262 -48.65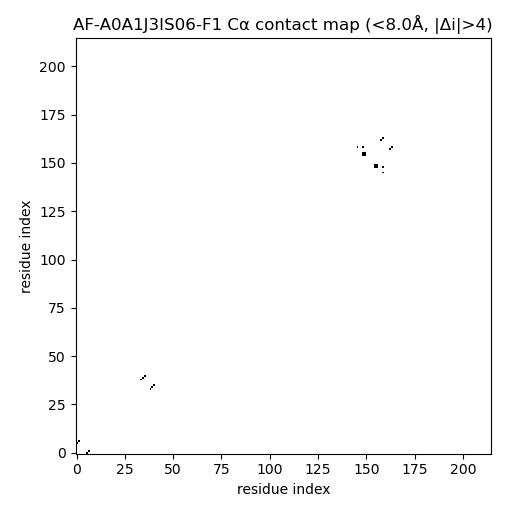7 -2.355 1.00 43.88 199 GLN A N 1
ATOM 1612 C CA . GLN A 1 199 ? 12.218 -49.347 -1.501 1.00 43.88 199 GLN A CA 1
ATOM 1613 C C . GLN A 1 199 ? 13.086 -50.351 -2.257 1.00 43.88 199 GLN A C 1
ATOM 1615 O O . GLN A 1 199 ? 12.662 -50.980 -3.227 1.00 43.88 199 GLN A O 1
ATOM 1620 N N . GLU A 1 200 ? 14.292 -50.503 -1.723 1.00 40.69 200 GLU A N 1
ATOM 1621 C CA . GLU A 1 200 ? 15.249 -51.567 -1.987 1.00 40.69 200 GLU A CA 1
ATOM 1622 C C . GLU A 1 200 ? 14.618 -52.961 -1.874 1.00 40.69 200 GLU A C 1
ATOM 1624 O O . GLU A 1 200 ? 13.813 -53.234 -0.984 1.00 40.69 200 GLU A O 1
ATOM 1629 N N . THR A 1 201 ? 15.071 -53.877 -2.729 1.00 38.28 201 THR A N 1
ATOM 1630 C CA . THR A 1 201 ? 15.060 -55.312 -2.432 1.00 38.28 201 THR A CA 1
ATOM 1631 C C . THR A 1 201 ? 16.477 -55.844 -2.603 1.00 38.28 201 THR A C 1
ATOM 1633 O O . THR A 1 201 ? 17.089 -55.756 -3.666 1.00 38.28 201 THR A O 1
ATOM 1636 N N . ILE A 1 202 ? 17.018 -56.347 -1.498 1.00 45.59 202 ILE A N 1
ATOM 1637 C CA . ILE A 1 202 ? 18.297 -57.042 -1.399 1.00 45.59 202 ILE A CA 1
ATOM 1638 C C . ILE A 1 202 ? 18.115 -58.445 -1.987 1.00 45.59 202 ILE A C 1
ATOM 1640 O O . ILE A 1 202 ? 17.255 -59.181 -1.516 1.00 45.59 202 ILE A O 1
ATOM 1644 N N . THR A 1 203 ? 18.928 -58.818 -2.980 1.00 45.72 203 THR A N 1
ATOM 1645 C CA . THR A 1 203 ? 19.718 -60.074 -3.093 1.00 45.72 203 THR A CA 1
ATOM 1646 C C . THR A 1 203 ? 20.047 -60.377 -4.560 1.00 45.72 203 THR A C 1
ATOM 1648 O O . THR A 1 203 ? 19.179 -60.389 -5.423 1.00 45.72 203 THR A O 1
ATOM 1651 N N . GLY A 1 204 ? 21.322 -60.650 -4.857 1.00 38.75 204 GLY A N 1
ATOM 1652 C CA . GLY A 1 204 ? 21.749 -61.000 -6.216 1.00 38.75 204 GLY A CA 1
ATOM 1653 C C . GLY A 1 204 ? 23.261 -61.053 -6.401 1.00 38.75 204 GLY A C 1
ATOM 1654 O O . GLY A 1 204 ? 23.834 -60.304 -7.182 1.00 38.75 204 GLY A O 1
ATOM 1655 N N . TYR A 1 205 ? 23.914 -61.933 -5.649 1.00 50.47 205 TYR A N 1
ATOM 1656 C CA . TYR A 1 205 ? 25.328 -62.291 -5.747 1.00 50.47 205 TYR A CA 1
ATOM 1657 C C . TYR A 1 205 ? 25.743 -62.605 -7.202 1.00 50.47 205 TYR A C 1
ATOM 1659 O O . TYR A 1 205 ? 25.263 -63.594 -7.751 1.00 50.47 205 TYR A O 1
ATOM 1667 N N . ARG A 1 206 ? 26.656 -61.831 -7.821 1.00 48.91 206 ARG A N 1
ATOM 1668 C CA . ARG A 1 206 ? 27.504 -62.285 -8.954 1.00 48.91 206 ARG A CA 1
ATOM 1669 C C . ARG A 1 206 ? 28.710 -61.363 -9.214 1.00 48.91 206 ARG A C 1
ATOM 1671 O O . ARG A 1 206 ? 28.697 -60.477 -10.054 1.00 48.91 206 ARG A O 1
ATOM 1678 N N . ARG A 1 207 ? 29.765 -61.654 -8.449 1.00 46.78 207 ARG A N 1
ATOM 1679 C CA . ARG A 1 207 ? 31.148 -61.941 -8.882 1.00 46.78 207 ARG A CA 1
ATOM 1680 C C . ARG A 1 207 ? 31.822 -60.980 -9.886 1.00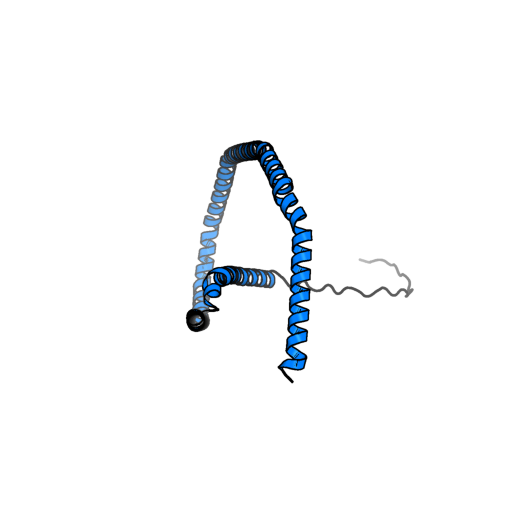 46.78 207 ARG A C 1
ATOM 1682 O O . ARG A 1 207 ? 31.505 -60.928 -11.067 1.00 46.78 207 ARG A O 1
ATOM 1689 N N . ALA A 1 208 ? 32.886 -60.355 -9.385 1.00 50.59 208 ALA A N 1
ATOM 1690 C CA . ALA A 1 208 ? 33.872 -59.554 -10.097 1.00 50.59 208 ALA A CA 1
ATOM 1691 C C . ALA A 1 208 ? 34.532 -60.249 -11.306 1.00 50.59 208 ALA A C 1
ATOM 1693 O O . ALA A 1 208 ? 34.901 -61.423 -11.237 1.00 50.59 208 ALA A O 1
ATOM 1694 N N . LYS A 1 209 ? 34.847 -59.453 -12.337 1.00 49.59 209 LYS A N 1
ATOM 1695 C CA . LYS A 1 209 ? 36.054 -59.626 -13.159 1.00 49.59 209 LYS A CA 1
ATOM 1696 C C . LYS A 1 209 ? 36.704 -58.266 -13.419 1.00 49.59 209 LYS A C 1
ATOM 1698 O O . LYS A 1 209 ? 36.182 -57.439 -14.154 1.00 49.59 209 LYS A O 1
ATOM 1703 N N . ARG A 1 210 ? 37.869 -58.066 -12.801 1.00 54.50 210 ARG A N 1
ATOM 1704 C CA . ARG A 1 210 ? 38.878 -57.082 -13.209 1.00 54.50 210 ARG A CA 1
ATOM 1705 C C . ARG A 1 210 ? 39.589 -57.620 -14.458 1.00 54.50 210 ARG A C 1
ATOM 1707 O O . ARG A 1 210 ? 39.973 -58.790 -14.426 1.00 54.50 210 ARG A O 1
ATOM 1714 N N . ARG A 1 211 ? 39.829 -56.786 -15.480 1.00 49.06 211 ARG A N 1
ATOM 1715 C CA . ARG A 1 211 ? 41.135 -56.627 -16.167 1.00 49.06 211 ARG A CA 1
ATOM 1716 C C . ARG A 1 211 ? 41.116 -55.498 -17.217 1.00 49.06 211 ARG A C 1
ATOM 1718 O O . ARG A 1 211 ? 40.060 -55.073 -17.655 1.00 49.06 211 ARG A O 1
ATOM 1725 N N . HIS A 1 212 ? 42.336 -55.025 -17.467 1.00 51.81 212 HIS A N 1
ATOM 1726 C CA . HIS A 1 212 ? 42.862 -53.743 -17.959 1.00 51.81 212 HIS A CA 1
ATOM 1727 C C . HIS A 1 212 ? 42.523 -53.300 -19.402 1.00 51.81 212 HIS A C 1
ATOM 1729 O O . HIS A 1 212 ? 42.090 -54.127 -20.201 1.00 51.81 212 HIS A O 1
ATOM 1735 N N . PRO A 1 213 ? 42.806 -52.018 -19.741 1.00 54.06 213 PRO A N 1
ATOM 1736 C CA . PRO A 1 213 ? 42.786 -51.489 -21.099 1.00 54.06 213 PRO A CA 1
ATOM 1737 C C . PRO A 1 213 ? 44.086 -51.820 -21.851 1.00 54.06 213 PRO A C 1
ATOM 1739 O O . PRO A 1 213 ? 45.155 -51.905 -21.244 1.00 54.06 213 PRO A O 1
ATOM 1742 N N . HIS A 1 214 ? 43.992 -51.942 -23.173 1.00 48.69 214 HIS A N 1
ATOM 1743 C CA . HIS A 1 214 ? 45.136 -51.925 -24.078 1.00 48.69 214 HIS A CA 1
ATOM 1744 C C . HIS A 1 214 ? 44.890 -50.912 -25.197 1.00 48.69 214 HIS A C 1
ATOM 1746 O O . HIS A 1 214 ? 43.870 -51.010 -25.872 1.00 48.69 214 HIS A O 1
ATOM 1752 N N . HIS A 1 215 ? 45.873 -50.012 -25.310 1.00 45.00 215 HIS A N 1
ATOM 1753 C CA . HIS A 1 215 ? 46.343 -49.227 -26.459 1.00 45.00 215 HIS A CA 1
ATOM 1754 C C . HIS A 1 215 ? 45.347 -48.382 -27.255 1.00 45.00 215 HIS A C 1
ATOM 1756 O O . HIS A 1 215 ? 44.496 -48.944 -27.972 1.00 45.00 215 HIS A O 1
#

Secondary structure (DSSP, 8-state):
-IIIIIHHHHHHHHHHHHHHHHHHHHHHHHHHHHIIIIIHHHHHHHHHHHHHHHHHHHHHHHHHHHHHHHHHHHHHHHHHHHHHHHHHHHHHHHHHHHHHHHHHHHHHHHHHHHHHHHHHHHHHHHHHHHHHHHHHHHHHHHHHHHHHHHS-TTTTTTTTTHHHHHHHHHHHHHHHHHHHHHHHHHS----------------------------

Foldseek 3Di:
DCPPPPVVVVVVVVVVVVVVVVVVCVVCVVVVCCCVPPVVVVVVVVVVVCCVVVVVVVVVVVVVVVVVVVVVCVVCVVVVVVVVVVVVVVVVVVCVVCVVVVVVVCVVCVVVVVVVCVVCVVVVVVVVVVVVVVVVVVVVVVVVVVVVQVPDPVNVVVPPPPCVVVVVCCVVVVVVVVVVVVCVVVPDPPDPDDDDDDDDDDDDDDDDDDDDDDD

Solvent-accessible surface area (backbone atoms only — not comparable to full-atom values): 12435 Å² total; per-residue (Å²): 112,69,77,80,62,50,50,60,56,51,52,55,51,51,53,52,51,51,53,51,54,51,51,51,50,64,64,43,46,63,54,52,51,45,40,63,71,48,48,51,53,50,52,52,51,53,49,51,54,48,45,68,63,45,50,61,55,53,50,51,52,50,53,54,50,51,51,53,50,50,52,49,48,60,67,44,46,63,56,50,52,50,53,48,50,55,50,50,50,53,51,48,53,52,43,64,68,42,44,65,56,55,49,51,52,45,64,66,42,44,69,58,51,53,52,50,47,63,69,42,44,64,56,54,50,50,50,52,51,50,52,50,51,49,54,51,49,50,50,53,52,49,50,52,49,52,52,57,32,69,75,33,86,86,42,47,71,53,67,68,57,62,48,49,53,51,49,52,51,48,67,50,48,50,57,52,52,50,50,52,52,50,52,51,60,71,71,50,74,80,74,77,80,77,86,78,86,82,80,89,81,92,84,82,93,77,83,90,82,91,82,86,88,80,134

Mean predicted aligned error: 20.71 Å

Sequence (215 aa):
LWHQHLSPTLHTTLQKVSQKIEQVQKWSGPHIETLNSKWIPSIKDA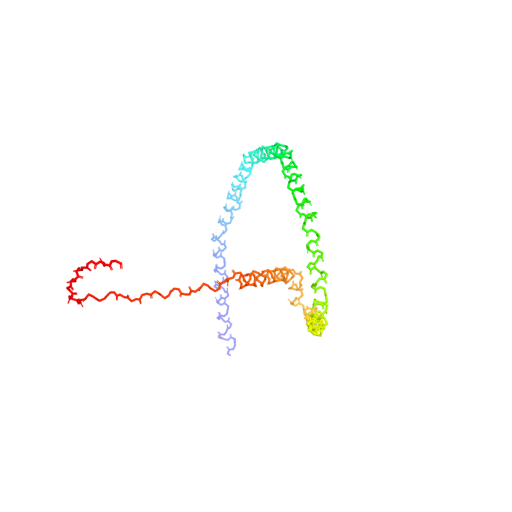CVTLTIYLEPKVQYLTDKSIEVLSMSKEAFTPHLIQGFDVSCYYLEVIRTHTHPYASQIMTIAKPHLEKVQVILEPYTENLRHGFKKLVNSTKIYHQQAQEMLKNNEVTRPVATMDLAWVGATALIGFPLIFIIKLLSAISNPKRKKRYGHKQETITGYRRAKRRHPHH

pLDDT: mean 77.86, std 16.18, range [35.97, 95.38]

Radius of gyration: 39.82 Å; Cα contacts (8 Å, |Δi|>4): 13; chains: 1; bounding box: 111×77×85 Å

Organism: Noccaea caerulescens (NCBI:txid107243)